Protein 5SYD (pdb70)

GO terms:
  GO:0046914 transition metal ion binding (F, IDA)
  GO:0005507 copper ion binding (F, IMP)
  GO:0008270 zinc ion binding (F, IMP)
  GO:0042802 identical protein binding (F, IPI)
  GO:0005515 protein binding (F, IPI)

Secondary structure (DSSP, 8-state):
-----B--EEEETTTHHHHHHHHHHH-GGGTTS-TT-TT-SEE---B-TT-EEEEEEEGGG--TT--EEEE--STTGGGTSEEEEEEE--SS----EEEEEB-TTS-BS-SEEEEETT-SEEEEEEE---/-TT--B--EEEETTTHHHHHHHHHHH-GGGTTS-TT-TT-SEE---B-TT-EEEEEEEGGG--TT--EEEE--STTGGGTSEEEEEE---SS---SEEEEEB-TTS-BS-SEEEE-TT-SEEEEEEE----

Organism: Pseudomonas aeruginosa (strain ATCC 15692 / DSM 22644 / CIP 104116 / JCM 14847 / LMG 12228 / 1C / PRS 101 / PAO1) (NCBI:txid208964)

Structure (mmCIF, N/CA/C/O backbone):
data_5SYD
#
_entry.id   5SYD
#
_cell.length_a   115.436
_cell.length_b   115.436
_cell.length_c   83.145
_cell.angle_alpha   90.000
_cell.angle_beta   90.000
_cell.angle_gamma   120.000
#
_symmetry.space_group_name_H-M   'P 31 2 1'
#
loop_
_entity.id
_entity.type
_entity.pdbx_description
1 polymer 'Azurin, chimeric construct'
2 non-polymer 'COPPER (II) ION'
3 water water
#
loop_
_atom_site.group_PDB
_atom_site.id
_atom_site.type_symbol
_atom_site.label_atom_id
_atom_site.label_alt_id
_atom_site.label_comp_id
_atom_site.label_asym_id
_atom_site.label_entity_id
_atom_site.label_seq_id
_atom_site.pdbx_PDB_ins_code
_atom_site.Cartn_x
_atom_site.Cartn_y
_atom_site.Cartn_z
_atom_site.occupancy
_atom_site.B_iso_or_equiv
_atom_site.auth_seq_id
_atom_site.auth_comp_id
_atom_site.auth_asym_id
_atom_site.auth_atom_id
_atom_site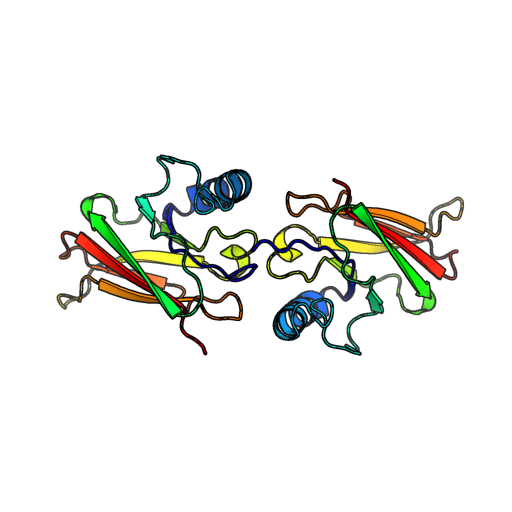.pdbx_PDB_model_num
ATOM 1 N N . MET A 1 1 ? -53.466 -8.153 -13.599 1.00 58.87 1 MET A N 1
ATOM 2 C CA . MET A 1 1 ? -52.747 -6.981 -13.108 1.00 66.28 1 MET A CA 1
ATOM 3 C C . MET A 1 1 ? -53.308 -6.626 -11.724 1.00 64.33 1 MET A C 1
ATOM 4 O O . MET A 1 1 ? -54.377 -7.087 -11.389 1.00 67.84 1 MET A O 1
ATOM 9 N N . GLY A 1 2 ? -52.624 -5.836 -10.901 1.00 59.78 2 GLY A N 1
ATOM 10 C CA . GLY A 1 2 ? -51.433 -5.105 -11.256 1.00 67.16 2 GLY A CA 1
ATOM 11 C C . GLY A 1 2 ? -51.810 -3.668 -11.543 1.00 57.90 2 GLY A C 1
ATOM 12 O O . GLY A 1 2 ? -51.489 -3.143 -12.608 1.00 72.80 2 GLY A O 1
ATOM 13 N N . VAL A 1 3 ? -52.524 -3.042 -10.606 1.00 46.22 3 VAL A N 1
ATOM 14 C CA . VAL A 1 3 ? -52.776 -1.604 -10.649 1.00 53.07 3 VAL A CA 1
ATOM 15 C C . VAL A 1 3 ? -52.566 -1.008 -9.262 1.00 66.37 3 VAL A C 1
ATOM 16 O O . VAL A 1 3 ? -52.939 -1.604 -8.244 1.00 52.98 3 VAL A O 1
ATOM 20 N N . MET A 1 4 ? -51.964 0.181 -9.243 1.00 57.59 4 MET A N 1
ATOM 21 C CA . MET A 1 4 ? -51.530 0.861 -8.030 1.00 63.58 4 MET A CA 1
ATOM 22 C C . MET A 1 4 ? -51.692 2.357 -8.228 1.00 62.30 4 MET A C 1
ATOM 23 O O . MET A 1 4 ? -51.121 2.917 -9.166 1.00 63.58 4 MET A O 1
ATOM 28 N N . GLY A 1 5 ? -52.445 3.003 -7.342 1.00 59.41 5 GLY A N 1
ATOM 29 C CA . GLY A 1 5 ? -52.572 4.450 -7.380 1.00 47.54 5 GLY A CA 1
ATOM 30 C C . GLY A 1 5 ? -52.916 5.035 -6.024 1.00 62.98 5 GLY A C 1
ATOM 31 O O . GLY A 1 5 ? -53.485 4.368 -5.151 1.00 46.51 5 GLY A O 1
ATOM 32 N N . HIS A 1 6 ? -52.545 6.301 -5.854 1.00 57.33 6 HIS A N 1
ATOM 33 C CA . HIS A 1 6 ? -52.943 7.080 -4.695 1.00 53.22 6 HIS A CA 1
ATOM 34 C C . HIS A 1 6 ? -53.507 8.405 -5.184 1.00 53.91 6 HIS A C 1
ATOM 35 O O . HIS A 1 6 ? -53.131 8.905 -6.248 1.00 54.41 6 HIS A O 1
ATOM 42 N N . ASN A 1 7 ? -54.443 8.950 -4.414 1.00 48.85 7 ASN A N 1
ATOM 43 C CA . ASN A 1 7 ? -54.895 10.320 -4.596 1.00 53.35 7 ASN A CA 1
ATOM 44 C C . ASN A 1 7 ? -55.021 10.952 -3.219 1.00 60.01 7 ASN A C 1
ATOM 45 O O . ASN A 1 7 ? -54.761 10.315 -2.193 1.00 55.65 7 ASN A O 1
ATOM 50 N N . TRP A 1 8 ? -55.388 12.225 -3.195 1.00 60.31 8 TRP A N 1
ATOM 51 C CA . TRP A 1 8 ? -55.528 12.962 -1.947 1.00 52.75 8 TRP A CA 1
ATOM 52 C C . TRP A 1 8 ? -56.854 13.705 -2.002 1.00 53.00 8 TRP A C 1
ATOM 53 O O . TRP A 1 8 ? -57.029 14.609 -2.823 1.00 61.45 8 TRP A O 1
ATOM 64 N N . VAL A 1 9 ? -57.778 13.332 -1.123 1.00 58.36 9 VAL A N 1
ATOM 65 C CA . VAL A 1 9 ? -59.155 13.805 -1.166 1.00 55.30 9 VAL A CA 1
ATOM 66 C C . VAL A 1 9 ? -59.504 14.368 0.203 1.00 63.84 9 VAL A C 1
ATOM 67 O O . VAL A 1 9 ? -59.124 13.798 1.232 1.00 55.82 9 VAL A O 1
ATOM 71 N N . LEU A 1 10 ? -60.233 15.482 0.216 1.00 64.90 10 LEU A N 1
ATOM 72 C CA . LEU A 1 10 ? -60.561 16.197 1.441 1.00 62.65 10 LEU A CA 1
ATOM 73 C C . LEU A 1 10 ? -62.070 16.334 1.558 1.00 63.30 10 LEU A C 1
ATOM 74 O O . LEU A 1 10 ? -62.741 16.705 0.589 1.00 68.24 10 LEU A O 1
ATOM 79 N N . SER A 1 11 ? -62.595 16.037 2.744 1.00 65.26 11 SER A N 1
ATOM 80 C CA . SER A 1 11 ? -64.012 16.213 3.034 1.00 65.32 11 SER A CA 1
ATOM 81 C C . SER A 1 11 ? -64.183 16.345 4.540 1.00 67.47 11 SER A C 1
ATOM 82 O O . SER A 1 11 ? -63.250 16.118 5.314 1.00 65.05 11 SER A O 1
ATOM 85 N N . THR A 1 12 ? -65.393 16.723 4.947 1.00 71.64 12 THR A N 1
ATOM 86 C CA . THR A 1 12 ? -65.754 16.618 6.353 1.00 76.67 12 THR A CA 1
ATOM 87 C C . THR A 1 12 ? -65.632 15.169 6.806 1.00 74.91 12 THR A C 1
ATOM 88 O O . THR A 1 12 ? -65.816 14.234 6.022 1.00 73.45 12 THR A O 1
ATOM 92 N N . ALA A 1 13 ? -65.300 14.988 8.088 1.00 80.06 13 ALA A N 1
ATOM 93 C CA . ALA A 1 13 ? -65.175 13.641 8.637 1.00 75.42 13 ALA A CA 1
ATOM 94 C C . ALA A 1 13 ? -66.453 12.834 8.447 1.00 77.63 13 ALA A C 1
ATOM 95 O O . ALA A 1 13 ? -66.393 11.615 8.248 1.00 79.49 13 ALA A O 1
ATOM 97 N N . ALA A 1 14 ? -67.613 13.495 8.488 1.00 75.84 14 ALA A N 1
ATOM 98 C CA . ALA A 1 14 ? -68.879 12.784 8.343 1.00 77.73 14 ALA A CA 1
ATOM 99 C C . ALA A 1 14 ? -69.056 12.243 6.929 1.00 79.71 14 ALA A C 1
ATOM 100 O O . ALA A 1 14 ? -69.549 11.123 6.747 1.00 74.40 14 ALA A O 1
ATOM 102 N N . ASP A 1 15 ? -68.666 13.022 5.918 1.00 78.10 15 ASP A N 1
ATOM 103 C CA . ASP A 1 15 ? -68.825 12.637 4.519 1.00 76.19 15 ASP A CA 1
ATOM 104 C C . ASP A 1 15 ? -67.751 11.678 4.017 1.00 71.76 15 ASP A C 1
ATOM 105 O O . ASP A 1 15 ? -67.821 11.265 2.855 1.00 71.31 15 ASP A O 1
ATOM 110 N N . MET A 1 16 ? -66.766 11.315 4.842 1.00 68.41 16 MET A N 1
ATOM 111 C CA . MET A 1 16 ? -65.627 10.556 4.331 1.00 68.77 16 MET A CA 1
ATOM 112 C C . MET A 1 16 ? -66.045 9.199 3.772 1.00 74.97 16 MET A C 1
ATOM 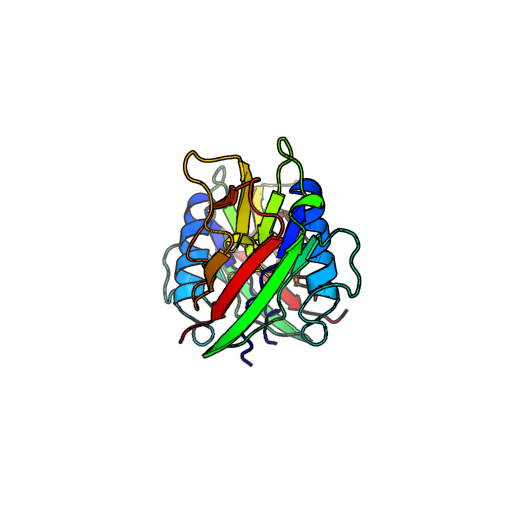113 O O . MET A 1 16 ? -65.697 8.853 2.636 1.00 74.37 16 MET A O 1
ATOM 118 N N . GLN A 1 17 ? -66.804 8.420 4.549 1.00 72.45 17 GLN A N 1
ATOM 119 C CA . GLN A 1 17 ? -67.142 7.066 4.114 1.00 73.61 17 GLN A CA 1
ATOM 120 C C . GLN A 1 17 ? -67.992 7.080 2.849 1.00 70.26 17 GLN A C 1
ATOM 121 O O . GLN A 1 17 ? -67.804 6.243 1.958 1.00 70.49 17 GLN A O 1
ATOM 127 N N . GLY A 1 18 ? -68.940 8.013 2.757 1.00 69.16 18 GLY A N 1
ATOM 128 C CA . GLY A 1 18 ? -69.753 8.102 1.556 1.00 64.76 18 GLY A CA 1
ATOM 129 C C . GLY A 1 18 ? -68.931 8.410 0.318 1.00 71.55 18 GLY A C 1
ATOM 130 O O . GLY A 1 18 ? -69.183 7.862 -0.758 1.00 72.68 18 GLY A O 1
ATOM 131 N N . VAL A 1 19 ? -67.938 9.294 0.453 1.00 73.50 19 VAL A N 1
ATOM 132 C CA . VAL A 1 19 ? -67.087 9.642 -0.682 1.00 72.91 19 VAL A CA 1
ATOM 133 C C . VAL A 1 19 ? -66.231 8.448 -1.090 1.00 70.16 19 VAL A C 1
ATOM 134 O O . VAL A 1 19 ? -66.058 8.168 -2.284 1.00 62.30 19 VAL A O 1
ATOM 138 N N . VAL A 1 20 ? -65.688 7.726 -0.106 1.00 58.04 20 VAL A N 1
ATOM 139 C CA . VAL A 1 20 ? -64.897 6.530 -0.390 1.00 64.80 20 VAL A CA 1
ATOM 140 C C . VAL A 1 20 ? -65.728 5.499 -1.149 1.00 69.52 20 VAL A C 1
ATOM 141 O O . VAL A 1 20 ? -65.266 4.907 -2.133 1.00 67.07 20 VAL A O 1
ATOM 145 N N . THR A 1 21 ? -66.969 5.272 -0.707 1.00 71.01 21 THR A N 1
ATOM 146 C CA . THR A 1 21 ? -67.785 4.211 -1.293 1.00 61.66 21 THR A CA 1
ATOM 147 C C . THR A 1 21 ? -68.176 4.532 -2.732 1.00 65.17 21 THR A C 1
ATOM 148 O O . THR A 1 21 ? -67.962 3.717 -3.638 1.00 63.59 21 THR A O 1
ATOM 152 N N . ASP A 1 22 ? -68.750 5.715 -2.966 1.00 65.35 22 ASP A N 1
ATOM 153 C CA . ASP A 1 22 ? -69.089 6.107 -4.330 1.00 64.99 22 ASP A CA 1
ATOM 154 C C . ASP A 1 22 ? -67.850 6.283 -5.197 1.00 68.43 22 ASP A C 1
ATOM 155 O O . ASP A 1 22 ? -67.944 6.178 -6.426 1.00 64.54 22 ASP A O 1
ATOM 160 N N . GLY A 1 23 ? -66.692 6.532 -4.584 1.00 68.55 23 GLY A N 1
ATOM 161 C CA . GLY A 1 23 ? -65.461 6.589 -5.353 1.00 64.91 23 GLY A CA 1
ATOM 162 C C . GLY A 1 23 ? -65.074 5.228 -5.899 1.00 66.02 23 GLY A C 1
ATOM 163 O O . GLY A 1 23 ? -64.742 5.090 -7.081 1.00 57.45 23 GLY A O 1
ATOM 164 N N . MET A 1 24 ? -65.109 4.205 -5.038 1.00 60.08 24 MET A N 1
ATOM 165 C CA . MET A 1 24 ? -64.897 2.832 -5.486 1.00 62.37 24 MET A CA 1
ATOM 166 C C . MET A 1 24 ? -65.806 2.485 -6.660 1.00 67.36 24 MET A C 1
ATOM 167 O O . MET A 1 24 ? -65.358 1.922 -7.666 1.00 59.77 24 MET A O 1
ATOM 172 N N . ALA A 1 25 ? -67.092 2.832 -6.550 1.00 64.79 25 ALA A N 1
ATOM 173 C CA . ALA A 1 25 ? -68.070 2.470 -7.568 1.00 60.74 25 ALA A CA 1
ATOM 174 C C . ALA A 1 25 ? -67.882 3.234 -8.870 1.00 62.65 25 ALA A C 1
ATOM 175 O O . ALA A 1 25 ? -68.399 2.798 -9.904 1.00 70.50 25 ALA A O 1
ATOM 177 N N . SER A 1 26 ? -67.144 4.345 -8.856 1.00 62.41 26 SER A N 1
ATOM 178 C CA . SER A 1 26 ? -66.950 5.114 -10.078 1.00 61.99 26 SER A CA 1
ATOM 179 C C . SER A 1 26 ? -65.831 4.553 -10.940 1.00 66.02 26 SER A C 1
ATOM 180 O O . SER A 1 26 ? -65.833 4.772 -12.158 1.00 61.23 26 SER A O 1
ATOM 183 N N . GLY A 1 27 ? -64.889 3.832 -10.340 1.00 58.71 27 GLY A N 1
ATOM 184 C CA . GLY A 1 27 ? -63.913 3.076 -11.090 1.00 55.53 27 GLY A CA 1
ATOM 185 C C . GLY A 1 27 ? -62.624 3.829 -11.347 1.00 53.92 27 GLY A C 1
ATOM 186 O O . GLY A 1 27 ? -62.482 5.021 -11.080 1.00 52.04 27 GLY A O 1
ATOM 187 N N . LEU A 1 28 ? -61.662 3.082 -11.881 1.00 58.46 28 LEU A N 1
ATOM 188 C CA . LEU A 1 28 ? -60.328 3.609 -12.145 1.00 63.10 28 LEU A CA 1
ATOM 189 C C . LEU A 1 28 ? -60.355 4.782 -13.125 1.00 64.00 28 LEU A C 1
ATOM 190 O O . LEU A 1 28 ? -59.569 5.729 -12.990 1.00 59.86 28 LEU A O 1
ATOM 195 N N . ASP A 1 29 ? -61.241 4.734 -14.125 1.00 60.50 29 ASP A N 1
ATOM 196 C CA . ASP A 1 29 ? -61.248 5.764 -15.163 1.00 67.07 29 ASP A CA 1
ATOM 197 C C . ASP A 1 29 ? -61.626 7.139 -14.629 1.00 67.82 29 ASP A C 1
ATOM 198 O O . ASP A 1 29 ? -61.304 8.149 -15.261 1.00 62.08 29 ASP A O 1
ATOM 203 N N . LYS A 1 30 ? -62.309 7.199 -13.489 1.00 60.68 30 LYS A N 1
ATOM 204 C CA . LYS A 1 30 ? -62.735 8.450 -12.880 1.00 58.86 30 LYS A CA 1
ATOM 205 C C . LYS A 1 30 ? -61.923 8.788 -11.638 1.00 63.82 30 LYS A C 1
ATOM 206 O O . LYS A 1 30 ? -62.417 9.488 -10.747 1.00 65.78 30 LYS A O 1
ATOM 212 N N . ASP A 1 31 ? -60.694 8.278 -11.556 1.00 72.88 31 ASP A N 1
ATOM 213 C CA . ASP A 1 31 ? -59.795 8.487 -10.424 1.00 60.11 31 ASP A CA 1
ATOM 214 C C . ASP A 1 31 ? -60.399 7.973 -9.127 1.00 60.41 31 ASP A C 1
ATOM 215 O O . ASP A 1 31 ? -60.036 8.435 -8.040 1.00 60.19 31 ASP A O 1
ATOM 220 N N . TYR A 1 32 ? -61.309 7.007 -9.239 1.00 60.95 32 TYR A N 1
ATOM 221 C CA . TYR A 1 32 ? -62.037 6.459 -8.096 1.00 57.15 32 TYR A CA 1
ATOM 222 C C . TYR A 1 32 ? -62.663 7.569 -7.252 1.00 63.60 32 TYR A C 1
ATOM 223 O O . TYR A 1 32 ? -62.589 7.564 -6.020 1.00 58.38 32 TYR A O 1
ATOM 232 N N . LEU A 1 33 ? -63.287 8.533 -7.931 1.00 60.82 33 LEU A N 1
ATOM 233 C CA . LEU A 1 33 ? -64.124 9.543 -7.295 1.00 64.90 33 LEU A CA 1
ATOM 234 C C . LEU A 1 33 ? -65.332 9.828 -8.169 1.00 58.26 33 LEU A C 1
ATOM 235 O O . LEU A 1 33 ? -65.216 9.891 -9.396 1.00 65.24 33 LEU A O 1
ATOM 240 N N . LYS A 1 34 ? -66.479 10.014 -7.534 1.00 61.27 34 LYS A N 1
ATOM 241 C CA . LYS A 1 34 ? -67.671 10.417 -8.270 1.00 72.57 34 LYS A CA 1
ATOM 242 C C . LYS A 1 34 ? -67.457 11.815 -8.831 1.00 71.33 34 LYS A C 1
ATOM 243 O O . LYS A 1 34 ? -67.183 12.743 -8.058 1.00 69.64 34 LYS A O 1
ATOM 249 N N . PRO A 1 35 ? -67.533 12.010 -10.145 1.00 73.70 35 PRO A N 1
ATOM 250 C CA . PRO A 1 35 ? -67.322 13.350 -10.707 1.00 77.86 35 PRO A CA 1
ATOM 251 C C . PRO A 1 35 ? -68.277 14.364 -10.089 1.00 85.12 35 PRO A C 1
ATOM 252 O O . PRO A 1 35 ? -69.478 14.113 -9.959 1.00 80.70 35 PRO A O 1
ATOM 256 N N . ASP A 1 36 ? -67.719 15.511 -9.688 1.00 87.94 36 ASP A N 1
ATOM 257 C CA . ASP A 1 36 ? -68.483 16.622 -9.110 1.00 86.88 36 ASP A CA 1
ATOM 258 C C . ASP A 1 36 ? -69.175 16.226 -7.807 1.00 84.37 36 ASP A C 1
ATOM 259 O O . ASP A 1 36 ? -70.291 16.663 -7.521 1.00 86.14 36 ASP A O 1
ATOM 264 N N . ASP A 1 37 ? -68.517 15.383 -7.015 1.00 81.57 37 ASP A N 1
ATOM 265 C CA . ASP A 1 37 ? -69.025 15.074 -5.685 1.00 79.91 37 ASP A CA 1
ATOM 266 C C . ASP A 1 37 ? -69.030 16.347 -4.846 1.00 78.05 37 ASP A C 1
ATOM 267 O O . ASP A 1 37 ? -67.975 16.936 -4.590 1.00 78.41 37 ASP A O 1
ATOM 272 N N . SER A 1 38 ? -70.225 16.780 -4.436 1.00 70.89 38 SER A N 1
ATOM 273 C CA . SER A 1 38 ? -70.339 18.007 -3.653 1.00 72.42 38 SER A CA 1
ATOM 274 C C . SER A 1 38 ? -69.621 17.901 -2.314 1.00 71.89 38 SER A C 1
ATOM 275 O O . SER A 1 38 ? -69.193 18.919 -1.759 1.00 79.97 38 SER A O 1
ATOM 278 N N . ARG A 1 39 ? -69.481 16.688 -1.777 1.00 65.80 39 ARG A N 1
ATOM 279 C CA . ARG A 1 39 ? -68.850 16.505 -0.476 1.00 74.13 39 ARG A CA 1
ATOM 280 C C . ARG A 1 39 ? -67.338 16.675 -0.523 1.00 73.88 39 ARG A C 1
ATOM 281 O O . ARG A 1 39 ? -66.711 16.760 0.539 1.00 67.26 39 ARG A O 1
ATOM 289 N N . VAL A 1 40 ? -66.745 16.730 -1.713 1.00 68.58 40 VAL A N 1
ATOM 290 C CA . VAL A 1 40 ? -65.295 16.794 -1.865 1.00 76.76 40 VAL A CA 1
ATOM 291 C C . VAL A 1 40 ? -64.878 18.260 -1.947 1.00 74.62 40 VAL A C 1
ATOM 292 O O . VAL A 1 40 ? -65.192 18.952 -2.920 1.00 68.85 40 VAL A O 1
ATOM 296 N N . ILE A 1 41 ? -64.168 18.730 -0.917 1.00 65.33 41 ILE A N 1
ATOM 297 C CA . ILE A 1 41 ? -63.736 20.122 -0.870 1.00 72.64 41 ILE A CA 1
ATOM 298 C C . ILE A 1 41 ? -62.613 20.369 -1.870 1.00 68.26 41 ILE A C 1
ATOM 299 O O . ILE A 1 41 ? -62.598 21.391 -2.566 1.00 72.68 41 ILE A O 1
ATOM 304 N N . ALA A 1 42 ? -61.648 19.452 -1.942 1.00 64.26 42 ALA A N 1
ATOM 305 C CA . ALA A 1 42 ? -60.580 19.510 -2.931 1.00 63.62 42 ALA A CA 1
ATOM 306 C C . ALA A 1 42 ? -59.980 18.117 -3.066 1.00 62.80 42 ALA A C 1
ATOM 307 O O . ALA A 1 42 ? -60.101 17.283 -2.164 1.00 61.42 42 ALA A O 1
ATOM 309 N N . HIS A 1 43 ? -59.310 17.883 -4.195 1.00 59.78 43 HIS A N 1
ATOM 310 C CA . HIS A 1 43 ? -58.722 16.574 -4.450 1.00 60.14 43 HIS A CA 1
ATOM 311 C C . HIS A 1 43 ? -57.663 16.680 -5.539 1.00 60.97 43 HIS A C 1
ATOM 312 O O . HIS A 1 43 ? -57.757 17.522 -6.438 1.00 60.73 43 HIS A O 1
ATOM 319 N N . THR A 1 44 ? -56.659 15.811 -5.448 1.00 54.50 44 THR A N 1
ATOM 320 C CA . THR A 1 44 ? -55.723 15.620 -6.544 1.00 61.01 44 THR A CA 1
ATOM 321 C C . THR A 1 44 ? -56.302 14.612 -7.537 1.00 58.37 44 THR A C 1
ATOM 322 O O . THR A 1 44 ? -57.403 14.083 -7.358 1.00 56.76 44 THR A O 1
ATOM 326 N N . LYS A 1 45 ? -55.564 14.347 -8.606 1.00 62.62 45 LYS A N 1
ATOM 327 C CA . LYS A 1 45 ? -55.903 13.220 -9.457 1.00 60.90 45 LYS A CA 1
ATOM 328 C C . LYS A 1 45 ? -55.280 11.950 -8.889 1.00 62.45 45 LYS A C 1
ATOM 329 O O . LYS A 1 45 ? -54.536 11.976 -7.906 1.00 57.65 45 LYS A O 1
ATOM 335 N N . LEU A 1 46 ? -55.586 10.822 -9.525 1.00 61.10 46 LEU A N 1
ATOM 336 C CA . LEU A 1 46 ? -54.962 9.555 -9.174 1.00 55.37 46 LEU A CA 1
ATOM 337 C C . LEU A 1 46 ? -53.618 9.472 -9.878 1.00 56.65 46 LEU A C 1
ATOM 338 O O . LEU A 1 46 ? -53.534 9.694 -11.091 1.00 56.10 46 LEU A O 1
ATOM 343 N N . ILE A 1 47 ? -52.564 9.163 -9.130 1.00 44.35 47 ILE A N 1
ATOM 344 C CA . ILE A 1 47 ? -51.222 9.134 -9.694 1.00 52.49 47 ILE A CA 1
ATOM 345 C C . ILE A 1 47 ? -50.606 7.766 -9.448 1.00 55.07 47 ILE A C 1
ATOM 346 O O . ILE A 1 47 ? -50.831 7.147 -8.403 1.00 58.92 47 ILE A O 1
ATOM 351 N N . GLY A 1 48 ? -49.829 7.297 -10.426 1.00 62.55 48 GLY A N 1
ATOM 352 C CA . GLY A 1 48 ? -49.090 6.062 -10.290 1.00 59.26 48 GLY A CA 1
ATOM 353 C C . GLY A 1 48 ? -47.706 6.292 -9.716 1.00 67.27 48 GLY A C 1
ATOM 354 O O . GLY A 1 48 ? -47.308 7.410 -9.393 1.00 70.94 48 GLY A O 1
ATOM 355 N N . SER A 1 49 ? -46.975 5.190 -9.565 1.00 64.97 49 SER A N 1
ATOM 356 C CA . SER A 1 49 ? -45.602 5.249 -9.083 1.00 63.53 49 SER A CA 1
ATOM 357 C C . SER A 1 49 ? -44.767 6.195 -9.938 1.00 66.22 49 SER A C 1
ATOM 358 O O . SER A 1 49 ? -44.774 6.109 -11.169 1.00 72.66 49 SER A O 1
ATOM 361 N N . GLY A 1 50 ? -44.055 7.109 -9.277 1.00 66.05 50 GLY A N 1
ATOM 362 C CA . GLY A 1 50 ? -43.185 8.047 -9.953 1.00 60.20 50 GLY A CA 1
ATOM 363 C C . GLY A 1 50 ? -43.830 9.349 -10.381 1.00 63.36 50 GLY A C 1
ATOM 364 O O . GLY A 1 50 ? -43.112 10.268 -10.796 1.00 69.42 50 GLY A O 1
ATOM 365 N N . GLU A 1 51 ? -45.151 9.464 -10.295 1.00 63.96 51 GLU A N 1
ATOM 366 C CA . GLU A 1 51 ? -45.866 10.649 -10.741 1.00 61.28 51 GLU A CA 1
ATOM 367 C C . GLU A 1 51 ? -46.117 11.609 -9.583 1.00 62.46 51 GLU A C 1
ATOM 368 O O . GLU A 1 51 ? -45.913 11.290 -8.410 1.00 58.46 51 GLU A O 1
ATOM 374 N N . LYS A 1 52 ? -46.583 12.804 -9.937 1.00 65.38 52 LYS A N 1
ATOM 375 C CA . LYS A 1 52 ? -46.892 13.839 -8.966 1.00 60.08 52 LYS A CA 1
ATOM 376 C C . LYS A 1 52 ? -48.104 14.622 -9.441 1.00 58.71 52 LYS A C 1
ATOM 377 O O . LYS A 1 52 ? -48.387 14.696 -10.641 1.00 67.38 52 LYS A O 1
ATOM 383 N N . ASP A 1 53 ? -48.816 15.201 -8.480 1.00 49.75 53 ASP A N 1
ATOM 384 C CA . ASP A 1 53 ? -49.940 16.080 -8.760 1.00 50.40 53 ASP A CA 1
ATOM 385 C C . ASP A 1 53 ? -50.148 16.979 -7.554 1.00 59.52 53 ASP A C 1
ATOM 386 O O . ASP A 1 53 ? -49.797 16.615 -6.427 1.00 57.41 53 ASP A O 1
ATOM 391 N N . SER A 1 54 ? -50.725 18.150 -7.801 1.00 61.36 54 SER A N 1
ATOM 392 C CA . SER A 1 54 ? -50.992 19.118 -6.749 1.00 63.62 54 SER A CA 1
ATOM 393 C C . SER A 1 54 ? -52.430 19.599 -6.856 1.00 61.99 54 SER A C 1
ATOM 394 O O . SER A 1 54 ? -53.028 19.579 -7.935 1.00 65.18 54 SER A O 1
ATOM 397 N N . VAL A 1 55 ? -52.977 20.036 -5.726 1.00 57.27 55 VAL A N 1
ATOM 398 C CA . VAL A 1 55 ? -54.262 20.724 -5.695 1.00 60.89 55 VAL A CA 1
ATOM 399 C C . VAL A 1 55 ? -54.150 21.921 -4.756 1.00 65.47 55 VAL A C 1
ATOM 400 O O . VAL A 1 55 ? -53.451 21.866 -3.739 1.00 60.49 55 VAL A O 1
ATOM 404 N N . THR A 1 56 ? -54.822 23.012 -5.104 1.00 67.06 56 THR A N 1
ATOM 405 C CA . THR A 1 56 ? -54.903 24.180 -4.243 1.00 62.87 56 THR A CA 1
ATOM 406 C C . THR A 1 56 ? -56.369 24.498 -4.008 1.00 67.96 56 THR A C 1
ATOM 407 O O . THR A 1 56 ? -57.180 24.412 -4.935 1.00 65.65 56 THR A O 1
ATOM 411 N N . PHE A 1 57 ? -56.706 24.897 -2.783 1.00 63.99 57 PHE A N 1
ATOM 412 C CA . PHE A 1 57 ? -58.084 25.232 -2.458 1.00 68.55 57 PHE A CA 1
ATOM 413 C C . PHE A 1 57 ? -58.125 26.471 -1.570 1.00 71.94 57 PHE A C 1
ATOM 414 O O . PHE A 1 57 ? -57.160 26.803 -0.876 1.00 67.74 57 PHE A O 1
ATOM 422 N N . ASP A 1 58 ? -59.267 27.156 -1.612 1.00 76.43 58 ASP A N 1
ATOM 423 C CA . ASP A 1 58 ? -59.485 28.331 -0.778 1.00 74.97 58 ASP A CA 1
ATOM 424 C C . ASP A 1 58 ? -59.662 27.924 0.679 1.00 73.89 58 ASP A C 1
ATOM 425 O O . ASP A 1 58 ? -60.491 27.065 0.994 1.00 73.89 58 ASP A O 1
ATOM 430 N N . VAL A 1 59 ? -58.879 28.537 1.572 1.00 73.22 59 VAL A N 1
ATOM 431 C CA . VAL A 1 59 ? -59.059 28.301 3.001 1.00 71.28 59 VAL A CA 1
ATOM 432 C C . VAL A 1 59 ? -60.414 28.814 3.481 1.00 77.25 59 VAL A C 1
ATOM 433 O O . VAL A 1 59 ? -60.903 28.382 4.532 1.00 81.21 59 VAL A O 1
ATOM 437 N N . SER A 1 60 ? -61.047 29.714 2.723 1.00 78.71 60 SER A N 1
ATOM 438 C CA . SER A 1 60 ? -62.390 30.171 3.068 1.00 78.51 60 SER A CA 1
ATOM 439 C C . SER A 1 60 ? -63.401 29.026 3.109 1.00 88.12 60 SER A C 1
ATOM 440 O O . SER A 1 60 ? -64.418 29.127 3.807 1.00 92.21 60 SER A O 1
ATOM 443 N N . LYS A 1 61 ? -63.154 27.935 2.375 1.00 83.26 61 LYS A N 1
ATOM 444 C CA . LYS A 1 61 ? -64.071 26.799 2.390 1.00 85.34 61 LYS A CA 1
ATOM 445 C C . LYS A 1 61 ? -64.006 25.972 3.670 1.00 84.78 61 LYS A C 1
ATOM 446 O O . LYS A 1 61 ? -64.855 25.094 3.854 1.00 85.91 61 LYS A O 1
ATOM 452 N N . LEU A 1 62 ? -63.047 26.223 4.556 1.00 82.33 62 LEU A N 1
ATOM 453 C CA . LEU A 1 62 ? -62.984 25.523 5.831 1.00 83.60 62 LEU A CA 1
ATOM 454 C C . LEU A 1 62 ? -63.489 26.395 6.984 1.00 94.70 62 LEU A C 1
ATOM 455 O O . LEU A 1 62 ? -63.973 27.515 6.790 1.00 88.96 62 LEU A O 1
ATOM 460 N N . LYS A 1 63 ? -63.359 25.873 8.205 1.00 99.43 63 LYS A N 1
ATOM 461 C CA . LYS A 1 63 ? -63.980 26.461 9.386 1.00 96.18 63 LYS A CA 1
ATOM 462 C C . LYS A 1 63 ? -63.236 25.958 10.617 1.00 102.94 63 LYS A C 1
ATOM 463 O O . LYS A 1 63 ? -62.913 24.769 10.700 1.00 99.75 63 LYS A O 1
ATOM 469 N N . GLU A 1 64 ? -62.973 26.864 11.570 1.00 109.57 64 GLU A N 1
ATOM 470 C CA . GLU A 1 64 ? -62.033 26.576 12.654 1.00 107.51 64 GLU A CA 1
ATOM 471 C C . GLU A 1 64 ? -62.475 25.411 13.533 1.00 106.53 64 GLU A C 1
ATOM 472 O O . GLU A 1 64 ? -61.627 24.669 14.042 1.00 102.66 64 GLU A O 1
ATOM 478 N N . GLY A 1 65 ? -63.778 25.250 13.750 1.00 101.26 65 GLY A N 1
ATOM 479 C CA . GLY A 1 65 ? -64.264 24.217 14.646 1.00 100.22 65 GLY A CA 1
ATOM 480 C C . GLY A 1 65 ? -65.054 23.128 13.951 1.00 109.25 65 GLY A C 1
ATOM 481 O O . GLY A 1 65 ? -66.208 22.859 14.298 1.00 104.40 65 GLY A O 1
ATOM 482 N N . GLU A 1 66 ? -64.431 22.500 12.959 1.00 112.45 66 GLU A N 1
ATOM 483 C CA . GLU A 1 66 ? -65.009 21.391 12.216 1.00 100.60 66 GLU A CA 1
ATOM 484 C C . GLU A 1 66 ? -63.924 20.349 11.997 1.00 95.62 66 GLU A C 1
ATOM 485 O O . GLU A 1 66 ? -62.735 20.675 11.934 1.00 91.20 66 GLU A O 1
ATOM 491 N N . GLN A 1 67 ? -64.336 19.089 11.898 1.00 101.81 67 GLN A N 1
ATOM 492 C CA . GLN A 1 67 ? -63.405 17.999 11.662 1.00 101.76 67 GLN A CA 1
ATOM 493 C C . GLN A 1 67 ? -63.355 17.732 10.167 1.00 89.27 67 GLN A C 1
ATOM 494 O O . GLN A 1 67 ? -64.398 17.578 9.523 1.00 85.91 67 GLN A O 1
ATOM 500 N N . TYR A 1 68 ? -62.148 17.687 9.619 1.00 81.43 68 TYR A N 1
ATOM 501 C CA . TYR A 1 68 ? -61.948 17.414 8.207 1.00 80.29 68 TYR A CA 1
ATOM 502 C C . TYR A 1 68 ? -61.010 16.228 8.080 1.00 75.81 68 TYR A C 1
ATOM 503 O O . TYR A 1 68 ? -60.068 16.080 8.866 1.00 69.62 68 TYR A O 1
ATOM 512 N N . MET A 1 69 ? -61.281 15.381 7.094 1.00 73.38 69 MET A N 1
ATOM 513 C CA . MET A 1 69 ? -60.489 14.190 6.841 1.00 68.85 69 MET A CA 1
ATOM 514 C C . MET A 1 69 ? -59.869 14.277 5.458 1.00 66.36 69 MET A C 1
ATOM 515 O O . MET A 1 69 ? -60.530 14.680 4.495 1.00 66.42 69 MET A O 1
ATOM 520 N N . PHE A 1 70 ? -58.606 13.886 5.360 1.00 61.29 70 PHE A N 1
ATOM 521 C CA . PHE A 1 70 ? -57.991 13.633 4.071 1.00 63.09 70 PHE A CA 1
ATOM 522 C C . PHE A 1 70 ? -57.696 12.145 3.972 1.00 64.26 70 PHE A C 1
ATOM 523 O O . PHE A 1 70 ? -57.393 11.492 4.974 1.00 59.80 70 PHE A O 1
ATOM 531 N N . PHE A 1 71 ? -57.787 11.616 2.755 1.00 57.78 71 PHE A N 1
ATOM 532 C CA . PHE A 1 71 ? -57.734 10.175 2.568 1.00 61.84 71 PHE A CA 1
ATOM 533 C C . PHE A 1 71 ? -57.543 9.869 1.090 1.00 58.20 71 PHE A C 1
ATOM 534 O O . PHE A 1 71 ? -57.806 10.708 0.224 1.00 53.46 71 PHE A O 1
ATOM 542 N N . CYS A 1 72 ? -57.108 8.644 0.817 1.00 59.45 72 CYS A N 1
ATOM 543 C CA . CYS A 1 72 ? -57.081 8.107 -0.534 1.00 61.79 72 CYS A CA 1
ATOM 544 C C . CYS A 1 72 ? -58.315 7.249 -0.781 1.00 64.45 72 CYS A C 1
ATOM 545 O O . CYS A 1 72 ? -58.708 6.448 0.072 1.00 56.71 72 CYS A O 1
ATOM 548 N N . THR A 1 73 ? -58.912 7.404 -1.962 1.00 48.62 73 THR A N 1
ATOM 549 C CA . THR A 1 73 ? -60.129 6.682 -2.306 1.00 52.09 73 THR A CA 1
ATOM 550 C C . THR A 1 73 ? -59.865 5.430 -3.127 1.00 55.34 73 THR A C 1
ATOM 551 O O . THR A 1 73 ? -60.814 4.704 -3.441 1.00 51.85 73 THR A O 1
ATOM 555 N N . PHE A 1 74 ? -58.610 5.155 -3.466 1.00 55.94 74 PHE A N 1
ATOM 556 C CA . PHE A 1 74 ? -58.287 3.926 -4.171 1.00 53.55 74 PHE A CA 1
ATOM 557 C C . PHE A 1 74 ? -58.815 2.750 -3.356 1.00 56.51 74 PHE A C 1
ATOM 558 O O . PHE A 1 74 ? -58.573 2.691 -2.143 1.00 60.52 74 PHE A O 1
ATOM 566 N N . PRO A 1 75 ? -59.560 1.813 -3.973 1.00 58.33 75 PRO A N 1
ATOM 567 C CA . PRO A 1 75 ? -60.292 0.803 -3.193 1.00 53.91 75 PRO A CA 1
ATOM 568 C C . PRO A 1 75 ? -59.444 0.103 -2.145 1.00 55.77 75 PRO A C 1
ATOM 569 O O . PRO A 1 75 ? -58.389 -0.468 -2.449 1.00 53.06 75 PRO A O 1
ATOM 573 N N . GLY A 1 76 ? -59.891 0.184 -0.892 1.00 54.22 76 GLY A N 1
ATOM 574 C CA . GLY A 1 76 ? -59.215 -0.439 0.221 1.00 52.50 76 GLY A CA 1
ATOM 575 C C . GLY A 1 76 ? -58.167 0.422 0.894 1.00 59.17 76 GLY A C 1
ATOM 576 O O . GLY A 1 76 ? -57.856 0.193 2.071 1.00 69.60 76 GLY A O 1
ATOM 577 N N . HIS A 1 77 ? -57.636 1.424 0.193 1.00 63.35 77 HIS A N 1
ATOM 578 C CA . HIS A 1 77 ? -56.513 2.193 0.720 1.00 60.94 77 HIS A CA 1
ATOM 579 C C . HIS A 1 77 ? -56.934 3.105 1.868 1.00 61.90 77 HIS A C 1
ATOM 580 O O . HIS A 1 77 ? -56.120 3.398 2.751 1.00 59.44 77 HIS A O 1
ATOM 587 N N . SER A 1 78 ? -58.187 3.564 1.877 1.00 58.29 78 SER A N 1
ATOM 588 C CA . SER A 1 78 ? -58.647 4.502 2.896 1.00 58.20 78 SER A CA 1
ATOM 589 C C . SER A 1 78 ? -58.551 3.947 4.315 1.00 67.98 78 SER A C 1
ATOM 590 O O . SER A 1 78 ? -58.687 4.721 5.268 1.00 68.49 78 SER A O 1
ATOM 593 N N . ALA A 1 79 ? -58.361 2.635 4.477 1.00 68.26 79 ALA A N 1
ATOM 594 C CA . ALA A 1 79 ? -58.135 2.048 5.796 1.00 71.40 79 ALA A CA 1
ATOM 595 C C . ALA A 1 79 ? -56.968 2.714 6.521 1.00 77.37 79 ALA A C 1
ATOM 596 O O . ALA A 1 79 ? -57.133 3.281 7.606 1.00 75.16 79 ALA A O 1
ATOM 598 N N . LEU A 1 80 ? -55.774 2.657 5.925 1.00 79.01 80 LEU A N 1
ATOM 599 C CA . LEU A 1 80 ? -54.578 3.255 6.508 1.00 71.19 80 LEU A CA 1
ATOM 600 C C . LEU A 1 80 ? -54.187 4.590 5.887 1.00 70.16 80 LEU A C 1
ATOM 601 O O . LEU A 1 80 ? -53.366 5.305 6.471 1.00 79.79 80 LEU A O 1
ATOM 606 N N . MET A 1 81 ? -54.747 4.950 4.737 1.00 74.93 81 MET A N 1
ATOM 607 C CA . MET A 1 81 ? -54.386 6.205 4.087 1.00 68.45 81 MET A CA 1
ATOM 608 C C . MET A 1 81 ? -55.451 7.258 4.382 1.00 65.79 81 MET A C 1
ATOM 609 O O . MET A 1 81 ? -56.258 7.639 3.534 1.00 64.36 81 MET A O 1
ATOM 614 N N . LYS A 1 82 ? -55.442 7.718 5.630 1.00 65.15 82 LYS A N 1
ATOM 615 C CA . LYS A 1 82 ? -56.345 8.776 6.051 1.00 69.15 82 LYS A CA 1
ATOM 616 C C . LYS A 1 82 ? -55.669 9.591 7.142 1.00 70.07 82 LYS A C 1
ATOM 617 O O . LYS A 1 82 ? -54.648 9.191 7.708 1.00 66.27 82 LYS A O 1
ATOM 623 N N . GLY A 1 83 ? -56.248 10.751 7.421 1.00 68.20 83 GLY A N 1
ATOM 624 C CA . GLY A 1 83 ? -55.736 11.613 8.469 1.00 58.76 83 GLY A CA 1
ATOM 625 C C . GLY A 1 83 ? -56.621 12.830 8.612 1.00 69.16 83 GLY A C 1
ATOM 626 O O . GLY A 1 83 ? -57.504 13.089 7.787 1.00 69.38 83 GLY A O 1
ATOM 627 N N . THR A 1 84 ? -56.364 13.582 9.679 1.00 71.41 84 THR A N 1
ATOM 628 C CA . THR A 1 84 ? -57.116 14.793 9.975 1.00 69.82 84 THR A CA 1
ATOM 629 C C . THR A 1 84 ? -56.460 16.010 9.334 1.00 69.85 84 THR A C 1
ATOM 630 O O . THR A 1 84 ? -55.237 16.078 9.186 1.00 65.55 84 THR A O 1
ATOM 634 N N . LEU A 1 85 ? -57.291 16.979 8.956 1.00 68.78 85 LEU A N 1
ATOM 635 C CA . LEU A 1 85 ? -56.819 18.306 8.576 1.00 75.90 85 LEU A CA 1
ATOM 636 C C . LEU A 1 85 ? -57.649 19.327 9.334 1.00 74.20 85 LEU A C 1
ATOM 637 O O . LEU A 1 85 ? -58.882 19.292 9.279 1.00 72.03 85 LEU A O 1
ATOM 642 N N . THR A 1 86 ? -56.972 20.220 10.049 1.00 70.93 86 THR A N 1
ATOM 643 C CA . THR A 1 86 ? -57.619 21.177 10.929 1.00 79.31 86 THR A CA 1
ATOM 644 C C . THR A 1 86 ? -57.041 22.567 10.698 1.00 76.36 86 THR A C 1
ATOM 645 O O . THR A 1 86 ? -55.862 22.728 10.370 1.00 72.90 86 THR A O 1
ATOM 649 N N . LEU A 1 87 ? -57.896 23.569 10.868 1.00 77.98 87 LEU A N 1
ATOM 650 C CA . LEU A 1 87 ? -57.540 24.963 10.631 1.00 83.78 87 LEU A CA 1
ATOM 651 C C . LEU A 1 87 ? -57.192 25.650 11.950 1.00 86.38 87 LEU A C 1
ATOM 652 O O . LEU A 1 87 ? -57.956 25.572 12.915 1.00 89.04 87 LEU A O 1
ATOM 657 N N . LYS A 1 88 ? -56.057 26.345 11.978 1.00 91.25 88 LYS A N 1
ATOM 658 C CA . LYS A 1 88 ? -55.532 26.928 13.201 1.00 92.14 88 LYS A CA 1
ATOM 659 C C . LYS A 1 88 ? -54.791 28.203 12.815 1.00 98.39 88 LYS A C 1
ATOM 660 O O . LYS A 1 88 ? -54.588 28.498 11.638 1.00 102.43 88 LYS A O 1
ATOM 666 N N . GLY A 1 89 ? -54.406 28.981 13.805 1.00 98.55 89 GLY A N 1
ATOM 667 C CA . GLY A 1 89 ? -53.533 30.117 13.572 1.00 98.02 89 GLY A CA 1
ATOM 668 C C . GLY A 1 89 ? -52.290 29.987 14.443 1.00 97.39 89 GLY A C 1
ATOM 669 O O . GLY A 1 89 ? -52.414 30.000 15.671 1.00 101.64 89 GLY A O 1
ATOM 670 N N . ILE A 1 90 ? -51.105 29.839 13.848 1.00 97.42 90 ILE A N 1
ATOM 671 C CA . ILE A 1 90 ? -49.856 29.600 14.573 1.00 96.75 90 ILE A CA 1
ATOM 672 C C . ILE A 1 90 ? -49.068 30.907 14.587 1.00 97.83 90 ILE A C 1
ATOM 673 O O . ILE A 1 90 ? -49.070 31.636 13.585 1.00 95.74 90 ILE A O 1
ATOM 678 N N . PRO A 1 91 ? -48.425 31.283 15.700 1.00 95.84 91 PRO A N 1
ATOM 679 C CA . PRO A 1 91 ? -47.623 32.528 15.709 1.00 95.01 91 PRO A CA 1
ATOM 680 C C . PRO A 1 91 ? -46.479 32.440 14.728 1.00 95.73 91 PRO A C 1
ATOM 681 O O . PRO A 1 91 ? -45.661 31.523 14.797 1.00 93.38 91 PRO A O 1
ATOM 685 N N A GLY A 1 92 ? -46.467 33.342 13.747 0.56 88.51 92 GLY A N 1
ATOM 686 N N B GLY A 1 92 ? -46.386 33.423 13.832 0.44 89.22 92 GLY A N 1
ATOM 687 C CA A GLY A 1 92 ? -45.559 33.231 12.600 0.56 88.58 92 GLY A CA 1
ATOM 688 C CA B GLY A 1 92 ? -45.234 33.596 12.958 0.44 87.60 92 GLY A CA 1
ATOM 689 C C A GLY A 1 92 ? -45.593 34.365 11.586 0.56 78.83 92 GLY A C 1
ATOM 690 C C B GLY A 1 92 ? -44.646 32.331 12.365 0.44 83.03 92 GLY A C 1
ATOM 691 O O A GLY A 1 92 ? -44.793 35.296 11.674 0.56 76.00 92 GLY A O 1
ATOM 692 O O B GLY A 1 92 ? -43.563 32.362 11.777 0.44 73.63 92 GLY A O 1
ATOM 693 N N A GLY A 1 93 ? -46.470 34.266 10.590 0.56 72.40 93 GLY A N 1
ATOM 694 N N B GLY A 1 93 ? -45.334 31.209 12.562 0.44 79.34 93 GLY A N 1
ATOM 695 C CA A GLY A 1 93 ? -47.321 33.110 10.400 0.56 79.07 93 GLY A CA 1
ATOM 696 C CA B GLY A 1 93 ? -45.033 29.977 11.879 0.44 77.95 93 GLY A CA 1
ATOM 697 C C A GLY A 1 93 ? -47.518 32.733 8.943 0.56 75.07 93 GLY A C 1
ATOM 698 C C B GLY A 1 93 ? -45.864 29.965 10.622 0.44 80.34 93 GLY A C 1
ATOM 699 O O A GLY A 1 93 ? -47.898 33.576 8.128 0.56 73.14 93 GLY A O 1
ATOM 700 O O B GLY A 1 93 ? -46.056 31.024 10.018 0.44 79.74 93 GLY A O 1
ATOM 701 N N A ALA A 1 94 ? -47.251 31.467 8.616 0.56 79.49 94 ALA A N 1
ATOM 702 N N B ALA A 1 94 ? -46.386 28.797 10.248 0.44 78.45 94 ALA A N 1
ATOM 703 C CA A ALA A 1 94 ? -47.489 30.948 7.267 0.56 79.09 94 ALA A CA 1
ATOM 704 C CA B ALA A 1 94 ? -47.114 28.580 9.002 0.44 79.35 94 ALA A CA 1
ATOM 705 C C A ALA A 1 94 ? -47.398 29.419 7.131 0.56 81.64 94 ALA A C 1
ATOM 706 C C B ALA A 1 94 ? -46.149 28.455 7.831 0.44 80.46 94 ALA A C 1
ATOM 707 O O A ALA A 1 94 ? -48.213 28.682 7.684 0.56 86.86 94 ALA A O 1
ATOM 708 O O B ALA A 1 94 ? -44.954 28.219 8.040 0.44 81.90 94 ALA A O 1
ATOM 711 N N A GLU A 1 95 ? -46.337 28.974 6.460 0.57 79.76 95 GLU A N 1
ATOM 712 N N B GLU A 1 95 ? -46.650 28.728 6.620 0.43 80.72 95 GLU A N 1
ATOM 713 C CA . GLU A 1 95 ? -46.381 27.903 5.448 1.00 78.78 95 GLU A CA 1
ATOM 714 C C . GLU A 1 95 ? -47.764 27.496 4.960 1.00 83.05 95 GLU A C 1
ATOM 715 O O . GLU A 1 95 ? -48.551 26.918 5.717 1.00 90.54 95 GLU A O 1
ATOM 721 N N . CYS A 1 96 ? -48.073 27.784 3.702 1.00 72.57 96 CYS A N 1
ATOM 722 C CA . CYS A 1 96 ? -49.388 27.504 3.141 1.00 67.80 96 CYS A CA 1
ATOM 723 C C . CYS A 1 96 ? -49.333 26.380 2.108 1.00 63.50 96 CYS A C 1
ATOM 724 O O . CYS A 1 96 ? -50.040 26.402 1.099 1.00 65.61 96 CYS A O 1
ATOM 727 N N . SER A 1 97 ? -48.493 25.377 2.364 1.00 59.53 97 SER A N 1
ATOM 728 C CA . SER A 1 97 ? -48.381 24.218 1.492 1.00 65.17 97 SER A CA 1
ATOM 729 C C . SER A 1 97 ? -47.730 23.083 2.271 1.00 66.41 97 SER A C 1
ATOM 730 O O . SER A 1 97 ? -46.983 23.321 3.222 1.00 61.13 97 SER A O 1
ATOM 733 N N . VAL A 1 98 ? -48.017 21.846 1.852 1.00 67.06 98 VAL A N 1
ATOM 734 C CA . VAL A 1 98 ? -47.447 20.652 2.470 1.00 59.69 98 VAL A CA 1
ATOM 735 C C . VAL A 1 98 ? -47.165 19.610 1.390 1.00 65.14 98 VAL A C 1
ATOM 736 O O . VAL A 1 98 ? -47.866 19.533 0.376 1.00 61.41 98 VAL A O 1
ATOM 740 N N . ASP A 1 99 ? -46.118 18.812 1.610 1.00 66.10 99 ASP A N 1
ATOM 741 C CA . ASP A 1 99 ? -45.701 17.754 0.692 1.00 60.89 99 ASP A CA 1
ATOM 742 C C . ASP A 1 99 ? -46.012 16.394 1.310 1.00 67.70 99 ASP A C 1
ATOM 743 O O . ASP A 1 99 ? -45.495 16.069 2.384 1.00 67.16 99 ASP A O 1
ATOM 748 N N . ILE A 1 100 ? -46.854 15.607 0.633 1.00 65.70 100 ILE A N 1
ATOM 749 C CA . ILE A 1 100 ? -47.309 14.308 1.119 1.00 64.83 100 ILE A CA 1
ATOM 750 C C . ILE A 1 100 ? -46.889 13.212 0.148 1.00 69.48 100 ILE A C 1
ATOM 751 O O . ILE A 1 100 ? -46.955 13.390 -1.075 1.00 60.59 100 ILE A O 1
ATOM 756 N N . GLN A 1 101 ? -46.467 12.074 0.699 1.00 68.63 101 GLN A N 1
ATOM 757 C CA . GLN A 1 101 ? -46.135 10.889 -0.081 1.00 68.83 101 GLN A CA 1
ATOM 758 C C . GLN A 1 101 ? -47.042 9.731 0.309 1.00 67.68 101 GLN A C 1
ATOM 759 O O . GLN A 1 101 ? -47.296 9.501 1.497 1.00 73.81 101 GLN A O 1
ATOM 765 N N . GLY A 1 102 ? -47.543 9.018 -0.695 1.00 66.37 102 GLY A N 1
ATOM 766 C CA . GLY A 1 102 ? -48.104 7.688 -0.511 1.00 61.01 102 GLY A CA 1
ATOM 767 C C . GLY A 1 102 ? -47.180 6.665 -1.129 1.00 68.47 102 GLY A C 1
ATOM 768 O O . GLY A 1 102 ? -46.724 6.832 -2.266 1.00 70.41 102 GLY A O 1
ATOM 769 N N . ASN A 1 103 ? -46.889 5.603 -0.376 1.00 62.53 103 ASN A N 1
ATOM 770 C CA . ASN A 1 103 ? -45.924 4.606 -0.814 1.00 71.67 103 ASN A CA 1
ATOM 771 C C . ASN A 1 103 ? -46.634 3.292 -1.150 1.00 70.76 103 ASN A C 1
ATOM 772 O O . ASN A 1 103 ? -47.862 3.240 -1.289 1.00 66.89 103 ASN A O 1
ATOM 777 N N . ASP A 1 104 ? -45.850 2.224 -1.293 1.00 77.80 104 ASP A N 1
ATOM 778 C CA . ASP A 1 104 ? -46.370 0.932 -1.730 1.00 84.65 104 ASP A CA 1
ATOM 779 C C . ASP A 1 104 ? -46.978 0.108 -0.599 1.00 80.74 104 ASP A C 1
ATOM 780 O O . ASP A 1 104 ? -47.397 -1.029 -0.846 1.00 80.57 104 ASP A O 1
ATOM 785 N N . GLN A 1 105 ? -47.041 0.635 0.625 1.00 82.53 105 GLN A N 1
ATOM 786 C CA . GLN A 1 105 ? -47.574 -0.111 1.758 1.00 77.85 105 GLN A CA 1
ATOM 787 C C . GLN A 1 105 ? -48.839 0.543 2.304 1.00 75.00 105 GLN A C 1
ATOM 788 O O . GLN A 1 105 ? -49.158 0.391 3.485 1.00 76.56 105 GLN A O 1
ATOM 794 N N . MET A 1 106 ? -49.572 1.264 1.450 1.00 69.96 106 MET A N 1
ATOM 795 C CA . MET A 1 106 ? -50.842 1.896 1.824 1.00 71.98 106 MET A CA 1
ATOM 796 C C . MET A 1 106 ? -50.645 2.898 2.957 1.00 69.62 106 MET A C 1
ATOM 797 O O . MET A 1 106 ? -51.424 2.940 3.911 1.00 78.25 106 MET A O 1
ATOM 802 N N . GLN A 1 107 ? -49.602 3.719 2.856 1.00 69.77 107 GLN A N 1
ATOM 803 C CA . GLN A 1 107 ? -49.284 4.681 3.903 1.00 72.73 107 GLN A CA 1
ATOM 804 C C . GLN A 1 107 ? -49.091 6.074 3.327 1.00 67.61 107 GLN A C 1
ATOM 805 O O . GLN A 1 107 ? -48.392 6.247 2.324 1.00 65.75 107 GLN A O 1
ATOM 811 N N . PHE A 1 108 ? -49.722 7.055 3.964 1.00 71.95 108 PHE A N 1
ATOM 812 C CA . PHE A 1 108 ? -49.297 8.440 3.857 1.00 67.30 108 PHE A CA 1
ATOM 813 C C . PHE A 1 108 ? -48.160 8.666 4.847 1.00 67.50 108 PHE A C 1
ATOM 814 O O . PHE A 1 108 ? -48.055 7.971 5.861 1.00 71.58 108 PHE A O 1
ATOM 822 N N . ASN A 1 109 ? -47.307 9.647 4.559 1.00 72.36 109 ASN A N 1
ATOM 823 C CA . ASN A 1 109 ? -46.205 9.947 5.466 1.00 66.14 109 ASN A CA 1
ATOM 824 C C . ASN A 1 109 ? -46.572 11.000 6.504 1.00 71.67 109 ASN A C 1
ATOM 825 O O . ASN A 1 109 ? -45.706 11.423 7.276 1.00 75.24 109 ASN A O 1
ATOM 830 N N . THR A 1 110 ? -47.831 11.429 6.537 1.00 69.98 110 THR A N 1
ATOM 831 C CA . THR A 1 110 ? -48.373 12.195 7.646 1.00 74.11 110 THR A CA 1
ATOM 832 C C . THR A 1 110 ? -49.801 11.734 7.895 1.00 73.40 110 THR A C 1
ATOM 833 O O . THR A 1 110 ? -50.482 11.256 6.985 1.00 72.68 110 THR A O 1
ATOM 837 N N . ASN A 1 111 ? -50.245 11.872 9.144 1.00 76.56 111 ASN A N 1
ATOM 838 C CA . ASN A 1 111 ? -51.619 11.567 9.521 1.00 79.43 111 ASN A CA 1
ATOM 839 C C . ASN A 1 111 ? -52.350 12.777 10.091 1.00 77.51 111 ASN A C 1
ATOM 840 O O . ASN A 1 111 ? -53.479 12.635 10.578 1.00 69.34 111 ASN A O 1
ATOM 845 N N . ALA A 1 112 ? -51.744 13.962 10.034 1.00 73.32 112 ALA A N 1
ATOM 846 C CA . ALA A 1 112 ? -52.372 15.175 10.541 1.00 69.14 112 ALA A CA 1
ATOM 847 C C . ALA A 1 112 ? -51.774 16.371 9.819 1.00 68.51 112 ALA A C 1
ATOM 848 O O . ALA A 1 112 ? -50.549 16.495 9.726 1.00 65.41 112 ALA A O 1
ATOM 850 N N . ILE A 1 113 ? -52.639 17.241 9.309 1.00 67.14 113 ILE A N 1
ATOM 851 C CA . ILE A 1 113 ? -52.234 18.422 8.561 1.00 68.94 113 ILE A CA 1
ATOM 852 C C . ILE A 1 113 ? -52.833 19.638 9.244 1.00 71.02 113 ILE A C 1
ATOM 853 O O . ILE A 1 113 ? -54.031 19.657 9.551 1.00 73.24 113 ILE A O 1
ATOM 858 N N . THR A 1 114 ? -52.005 20.647 9.478 1.00 74.40 114 THR A N 1
ATOM 859 C CA . THR A 1 114 ? -52.446 21.908 10.047 1.00 71.75 114 THR A CA 1
ATOM 860 C C . THR A 1 114 ? -52.399 22.979 8.973 1.00 68.11 114 THR A C 1
ATOM 861 O O . THR A 1 114 ? -51.364 23.168 8.324 1.00 72.79 114 THR A O 1
ATOM 865 N N . VAL A 1 115 ? -53.520 23.664 8.782 1.00 68.26 115 VAL A N 1
ATOM 866 C CA . VAL A 1 115 ? -53.612 24.798 7.875 1.00 76.04 115 VAL A CA 1
ATOM 867 C C . VAL A 1 115 ? -53.708 26.063 8.713 1.00 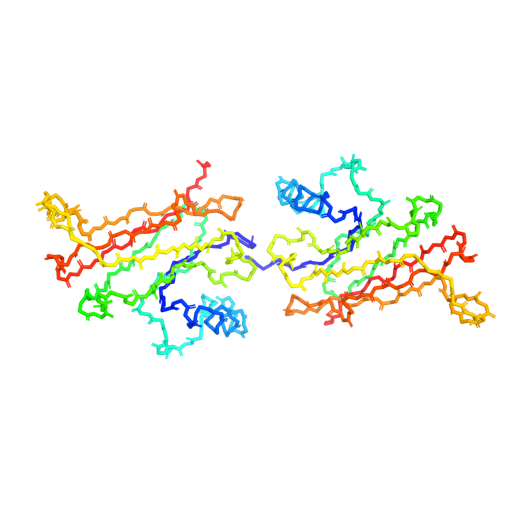81.13 115 VAL A C 1
ATOM 868 O O . VAL A 1 115 ? -54.564 26.163 9.600 1.00 84.16 115 VAL A O 1
ATOM 872 N N . ASP A 1 116 ? -52.811 27.008 8.453 1.00 81.02 116 ASP A N 1
ATOM 873 C CA . ASP A 1 116 ? -52.843 28.295 9.131 1.00 80.47 116 ASP A CA 1
ATOM 874 C C . ASP A 1 116 ? -53.936 29.156 8.508 1.00 82.97 116 ASP A C 1
ATOM 875 O O . ASP A 1 116 ? -54.165 29.100 7.298 1.00 83.76 116 ASP A O 1
ATOM 880 N N . LYS A 1 117 ? -54.628 29.949 9.336 1.00 88.95 117 LYS A N 1
ATOM 881 C CA . LYS A 1 117 ? -55.746 30.716 8.794 1.00 89.35 117 LYS A CA 1
ATOM 882 C C . LYS A 1 117 ? -55.298 32.058 8.229 1.00 87.80 117 LYS A C 1
ATOM 883 O O . LYS A 1 117 ? -56.087 32.715 7.536 1.00 90.96 117 LYS A O 1
ATOM 889 N N . SER A 1 118 ? -54.039 32.455 8.460 1.00 83.50 118 SER A N 1
ATOM 890 C CA . SER A 1 118 ? -53.478 33.565 7.698 1.00 88.24 118 SER A CA 1
ATOM 891 C C . SER A 1 118 ? -53.391 33.235 6.212 1.00 90.00 118 SER A C 1
ATOM 892 O O . SER A 1 118 ? -53.375 34.153 5.383 1.00 87.84 118 SER A O 1
ATOM 895 N N . CYS A 1 119 ? -53.335 31.947 5.865 1.00 87.88 119 CYS A N 1
ATOM 896 C CA . CYS A 1 119 ? -53.340 31.526 4.469 1.00 78.83 119 CYS A CA 1
ATOM 897 C C . CYS A 1 119 ? -54.696 31.801 3.837 1.00 72.71 119 CYS A C 1
ATOM 898 O O . CYS A 1 119 ? -55.736 31.425 4.384 1.00 80.57 119 CYS A O 1
ATOM 901 N N . LYS A 1 120 ? -54.684 32.465 2.684 1.00 73.04 120 LYS A N 1
ATOM 902 C CA . LYS A 1 120 ? -55.899 32.588 1.893 1.00 77.41 120 LYS A CA 1
ATOM 903 C C . LYS A 1 120 ? -56.156 31.349 1.049 1.00 74.55 120 LYS A C 1
ATOM 904 O O . LYS A 1 120 ? -57.312 31.069 0.713 1.00 75.22 120 LYS A O 1
ATOM 910 N N . GLN A 1 121 ? -55.106 30.595 0.720 1.00 69.25 121 GLN A N 1
ATOM 911 C CA . GLN A 1 121 ? -55.205 29.378 -0.075 1.00 74.98 121 GLN A CA 1
ATOM 912 C C . GLN A 1 121 ? -54.132 28.399 0.384 1.00 71.15 121 GLN A C 1
ATOM 913 O O . GLN A 1 121 ? -53.092 28.803 0.908 1.00 72.91 121 GLN A O 1
ATOM 919 N N . PHE A 1 122 ? -54.393 27.105 0.185 1.00 66.69 122 PHE A N 1
ATOM 920 C CA . PHE A 1 122 ? -53.519 26.046 0.679 1.00 68.28 122 PHE A CA 1
ATOM 921 C C . PHE A 1 122 ? -53.221 25.056 -0.440 1.00 67.51 122 PHE A C 1
ATOM 922 O O . PHE A 1 122 ? -54.086 24.778 -1.275 1.00 60.84 122 PHE A O 1
ATOM 930 N N . THR A 1 123 ? -52.008 24.497 -0.435 1.00 63.56 123 THR A N 1
ATOM 931 C CA . THR A 1 123 ? -51.505 23.730 -1.568 1.00 60.33 123 THR A CA 1
ATOM 932 C C . THR A 1 123 ? -51.015 22.377 -1.082 1.00 63.96 123 THR A C 1
ATOM 933 O O . THR A 1 123 ? -50.170 22.322 -0.186 1.00 67.09 123 THR A O 1
ATOM 937 N N . VAL A 1 124 ? -51.526 21.291 -1.662 1.00 56.76 124 VAL A N 1
ATOM 938 C CA . VAL A 1 124 ? -51.050 19.945 -1.343 1.00 61.72 124 VAL A CA 1
ATOM 939 C C . VAL A 1 124 ? -50.269 19.410 -2.534 1.00 56.76 124 VAL A C 1
ATOM 940 O O . VAL A 1 124 ? -50.786 19.372 -3.657 1.00 59.22 124 VAL A O 1
ATOM 944 N N . ASN A 1 125 ? -49.032 18.994 -2.291 1.00 58.29 125 ASN A N 1
ATOM 945 C CA . ASN A 1 125 ? -48.181 18.394 -3.314 1.00 60.41 125 ASN A CA 1
ATOM 946 C C . ASN A 1 125 ? -48.088 16.907 -3.000 1.00 62.03 125 ASN A C 1
ATOM 947 O O . ASN A 1 125 ? -47.353 16.497 -2.095 1.00 66.31 125 ASN A O 1
ATOM 952 N N . LEU A 1 126 ? -48.834 16.104 -3.752 1.00 59.90 126 LEU A N 1
ATOM 953 C CA . LEU A 1 126 ? -48.831 14.658 -3.585 1.00 53.57 126 LEU A CA 1
ATOM 954 C C . LEU A 1 126 ? -47.819 14.036 -4.536 1.00 57.56 126 LEU A C 1
ATOM 955 O O . LEU A 1 126 ? -47.783 14.373 -5.726 1.00 62.47 126 LEU A O 1
ATOM 960 N N . SER A 1 127 ? -47.004 13.127 -4.014 1.00 55.74 127 SER A N 1
ATOM 961 C CA . SER A 1 127 ? -46.151 12.310 -4.859 1.00 63.26 127 SER A CA 1
ATOM 962 C C . SER A 1 127 ? -46.325 10.843 -4.490 1.00 63.22 127 SER A C 1
ATOM 963 O O . SER A 1 127 ? -46.807 10.498 -3.407 1.00 58.17 127 SER A O 1
ATOM 966 N N . HIS A 1 128 ? -45.876 9.986 -5.398 1.00 66.41 128 HIS A N 1
ATOM 967 C CA . HIS A 1 128 ? -46.047 8.537 -5.310 1.00 60.17 128 HIS A CA 1
ATOM 968 C C . HIS A 1 128 ? -44.699 7.940 -5.683 1.00 66.00 128 HIS A C 1
ATOM 969 O O . HIS A 1 128 ? -44.488 7.505 -6.824 1.00 71.60 128 HIS A O 1
ATOM 976 N N . PRO A 1 129 ? -43.753 7.924 -4.748 1.00 67.86 129 PRO A N 1
ATOM 977 C CA . PRO A 1 129 ? -42.379 7.538 -5.088 1.00 69.85 129 PRO A CA 1
ATOM 978 C C . PRO A 1 129 ? -42.250 6.039 -5.303 1.00 79.93 129 PR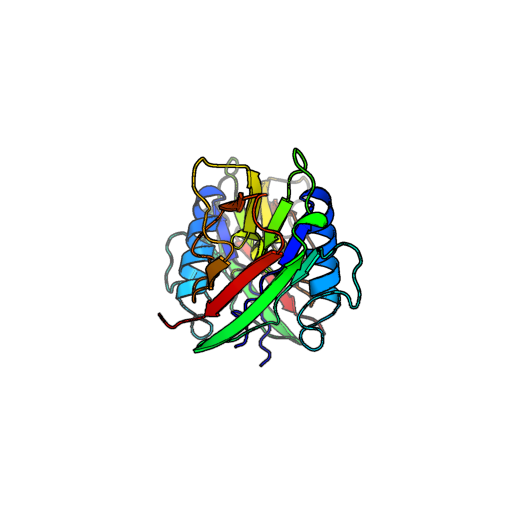O A C 1
ATOM 979 O O . PRO A 1 129 ? -43.157 5.249 -5.033 1.00 90.30 129 PRO A O 1
ATOM 983 N N A GLY A 1 130 ? -41.081 5.655 -5.804 0.78 82.55 130 GLY A N 1
ATOM 984 C CA A GLY A 1 130 ? -40.818 4.283 -6.189 0.78 82.54 130 GLY A CA 1
ATOM 985 C C A GLY A 1 130 ? -40.435 4.207 -7.655 0.78 94.05 130 GLY A C 1
ATOM 986 O O A GLY A 1 130 ? -40.426 5.226 -8.352 0.78 84.05 130 GLY A O 1
ATOM 987 N N . MET B 1 1 ? -58.623 -8.848 -12.570 1.00 80.38 1 MET B N 1
ATOM 988 C CA . MET B 1 1 ? -58.719 -9.105 -11.138 1.00 63.27 1 MET B CA 1
ATOM 989 C C . MET B 1 1 ? -58.422 -7.866 -10.299 1.00 65.67 1 MET B C 1
ATOM 990 O O . MET B 1 1 ? -59.132 -7.576 -9.335 1.00 58.87 1 MET B O 1
ATOM 995 N N . GLY B 1 2 ? -57.374 -7.147 -10.700 1.00 64.31 2 GLY B N 1
ATOM 996 C CA . GLY B 1 2 ? -56.725 -6.095 -9.941 1.00 63.17 2 GLY B CA 1
ATOM 997 C C . GLY B 1 2 ? -57.628 -5.254 -9.080 1.00 59.61 2 GLY B C 1
ATOM 998 O O . GLY B 1 2 ? -58.669 -4.798 -9.550 1.00 68.61 2 GLY B O 1
ATOM 999 N N . VAL B 1 3 ? -57.254 -5.094 -7.808 1.00 58.46 3 VAL B N 1
ATOM 1000 C CA . VAL B 1 3 ? -57.947 -4.243 -6.843 1.00 63.67 3 VAL B CA 1
ATOM 1001 C C . VAL B 1 3 ? -59.119 -4.991 -6.215 1.00 55.27 3 VAL B C 1
ATOM 1002 O O . VAL B 1 3 ? -59.484 -4.725 -5.065 1.00 68.35 3 VAL B O 1
ATOM 1006 N N . MET B 1 4 ? -59.692 -5.966 -6.925 1.00 53.95 4 MET B N 1
ATOM 1007 C CA . MET B 1 4 ? -60.925 -6.562 -6.426 1.00 54.33 4 MET B CA 1
ATOM 1008 C C . MET B 1 4 ? -60.831 -8.087 -6.338 1.00 52.21 4 MET B C 1
ATOM 1009 O O . MET B 1 4 ? -61.842 -8.787 -6.426 1.00 50.32 4 MET B O 1
ATOM 1014 N N . GLY B 1 5 ? -59.630 -8.629 -6.151 1.00 46.36 5 GLY B N 1
ATOM 1015 C CA . GLY B 1 5 ? -59.515 -10.045 -5.859 1.00 47.46 5 GLY B CA 1
ATOM 1016 C C . GLY B 1 5 ? -60.006 -10.344 -4.454 1.00 64.90 5 GLY B C 1
ATOM 1017 O O . GLY B 1 5 ? -59.953 -9.499 -3.559 1.00 55.17 5 GLY B O 1
ATOM 1018 N N . HIS B 1 6 ? -60.501 -11.565 -4.252 1.00 65.90 6 HIS B N 1
ATOM 1019 C CA . HIS B 1 6 ? -60.950 -11.990 -2.935 1.00 56.27 6 HIS B CA 1
ATOM 1020 C C . HIS B 1 6 ? -60.394 -13.366 -2.595 1.00 57.81 6 HIS B C 1
ATOM 1021 O O . HIS B 1 6 ? -60.168 -14.201 -3.476 1.00 57.64 6 HIS B O 1
ATOM 1028 N N . ASN B 1 7 ? -60.175 -13.588 -1.299 1.00 55.17 7 ASN B N 1
ATOM 1029 C CA . ASN B 1 7 ? -59.923 -14.911 -0.748 1.00 56.76 7 ASN B CA 1
ATOM 1030 C C . ASN B 1 7 ? -60.722 -15.036 0.543 1.00 59.27 7 ASN B C 1
ATOM 1031 O O . ASN B 1 7 ? -61.400 -14.097 0.971 1.00 57.07 7 ASN B O 1
ATOM 1036 N N . TRP B 1 8 ? -60.639 -16.203 1.172 1.00 59.53 8 TRP B N 1
ATOM 1037 C CA . TRP B 1 8 ? -61.347 -16.465 2.418 1.00 62.23 8 TRP B CA 1
ATOM 1038 C C . TRP B 1 8 ? -60.354 -17.064 3.397 1.00 63.85 8 TRP B C 1
ATOM 1039 O O . TRP B 1 8 ? -59.819 -18.150 3.155 1.00 65.88 8 TRP B O 1
ATOM 1050 N N . VAL B 1 9 ? -60.098 -16.350 4.488 1.00 69.55 9 VAL B N 1
ATOM 1051 C CA . VAL B 1 9 ? -59.046 -16.689 5.437 1.00 65.89 9 VAL B CA 1
ATOM 1052 C C . VAL B 1 9 ? -59.661 -16.747 6.826 1.00 70.20 9 VAL B C 1
ATOM 1053 O O . VAL B 1 9 ? -60.513 -15.920 7.171 1.00 65.39 9 VAL B O 1
ATOM 1057 N N . LEU B 1 10 ? -59.237 -17.730 7.618 1.00 76.16 10 LEU B N 1
ATOM 1058 C CA . LEU B 1 10 ? -59.794 -17.969 8.943 1.00 73.90 10 LEU B CA 1
ATOM 1059 C C . LEU B 1 10 ? -58.683 -17.969 9.980 1.00 73.83 10 LEU B C 1
ATOM 1060 O O . LEU B 1 10 ? -57.636 -18.594 9.775 1.00 72.33 10 LEU B O 1
ATOM 1065 N N . SER B 1 11 ? -58.912 -17.259 11.081 1.00 72.73 11 SER B N 1
ATOM 1066 C CA . SER B 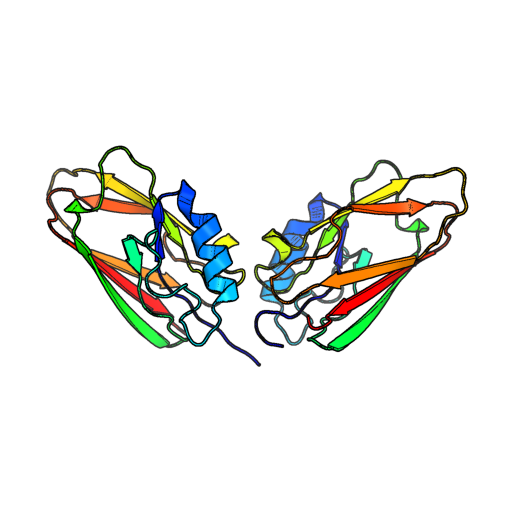1 11 ? -58.005 -17.264 12.220 1.00 80.61 11 SER B CA 1
ATOM 1067 C C . SER B 1 11 ? -58.792 -16.841 13.451 1.00 81.59 11 SER B C 1
ATOM 1068 O O . SER B 1 11 ? -59.940 -16.398 13.360 1.00 81.21 11 SER B O 1
ATOM 1071 N N . THR B 1 12 ? -58.163 -17.001 14.610 1.00 80.82 12 THR B N 1
ATOM 1072 C CA . THR B 1 12 ? -58.685 -16.389 15.822 1.00 86.98 12 THR B CA 1
ATOM 1073 C C . THR B 1 12 ? -58.758 -14.874 15.656 1.00 85.04 12 THR B C 1
ATOM 1074 O O . THR B 1 12 ? -57.980 -14.271 14.912 1.00 81.63 12 THR B O 1
ATOM 1078 N N . ALA B 1 13 ? -59.723 -14.263 16.352 1.00 84.75 13 ALA B N 1
ATOM 1079 C CA . ALA B 1 13 ? -59.919 -12.817 16.264 1.00 86.55 13 ALA B CA 1
ATOM 1080 C C . ALA B 1 13 ? -58.653 -12.039 16.599 1.00 86.00 13 ALA B C 1
ATOM 1081 O O . ALA B 1 13 ? -58.413 -10.969 16.028 1.00 86.27 13 ALA B O 1
ATOM 1083 N N . ALA B 1 14 ? -57.832 -12.557 17.513 1.00 84.61 14 ALA B N 1
ATOM 1084 C CA . ALA B 1 14 ? -56.612 -11.853 17.892 1.00 81.29 14 ALA B CA 1
ATOM 1085 C C . ALA B 1 14 ? -55.593 -11.854 16.760 1.00 79.55 14 ALA B C 1
ATOM 1086 O O . ALA B 1 14 ? -54.917 -10.845 16.525 1.00 84.67 14 ALA B O 1
ATOM 1088 N N . ASP B 1 15 ? -55.467 -12.973 16.047 1.00 84.08 15 ASP B N 1
ATOM 1089 C CA . ASP B 1 15 ? -54.462 -13.112 14.999 1.00 80.97 15 ASP B CA 1
ATOM 1090 C C . ASP B 1 15 ? -54.855 -12.470 13.669 1.00 75.57 15 ASP B C 1
ATOM 1091 O O . ASP B 1 15 ? -54.025 -12.455 12.752 1.00 77.78 15 ASP B O 1
ATOM 1096 N N . MET B 1 16 ? -56.073 -11.926 13.544 1.00 74.92 16 MET B N 1
ATOM 1097 C CA . MET B 1 16 ? -56.519 -11.381 12.261 1.00 76.43 16 MET B CA 1
ATOM 1098 C C . MET B 1 16 ? -55.628 -10.234 11.812 1.00 82.03 16 MET B C 1
ATOM 1099 O O . MET B 1 16 ? -55.204 -10.180 10.652 1.00 76.10 16 MET B O 1
ATOM 1104 N N . GLN B 1 17 ? -55.340 -9.299 12.720 1.00 86.39 17 GLN B N 1
ATOM 1105 C CA . GLN B 1 17 ? -54.556 -8.126 12.353 1.00 80.18 17 GLN B CA 1
ATOM 1106 C C . GLN B 1 17 ? -53.173 -8.523 11.855 1.00 76.55 17 GLN B C 1
ATOM 1107 O O . GLN B 1 17 ? -52.695 -8.000 10.841 1.00 79.39 17 GLN B O 1
ATOM 1113 N N . GLY B 1 18 ? -52.525 -9.463 12.543 1.00 75.94 18 GLY B N 1
ATOM 1114 C CA . GLY B 1 18 ? -51.213 -9.914 12.110 1.00 69.71 18 GLY B CA 1
ATOM 1115 C C . GLY B 1 18 ? -51.242 -10.605 10.762 1.00 74.43 18 GLY B C 1
ATOM 1116 O O . GLY B 1 18 ? -50.349 -10.408 9.934 1.00 78.44 18 GLY B O 1
ATOM 1117 N N . VAL B 1 19 ? -52.269 -11.425 10.524 1.00 75.28 19 VAL B N 1
ATOM 1118 C CA . VAL B 1 19 ? -52.362 -12.162 9.267 1.00 71.60 19 VAL B CA 1
ATOM 1119 C C . VAL B 1 19 ? -52.607 -11.210 8.102 1.00 71.06 19 VAL B C 1
ATOM 1120 O O . VAL B 1 19 ? -52.015 -11.361 7.026 1.00 75.16 19 VAL B O 1
ATOM 1124 N N . VAL B 1 20 ? -53.481 -10.219 8.294 1.00 70.27 20 VAL B N 1
ATOM 1125 C CA . VAL B 1 20 ? -53.744 -9.231 7.248 1.00 73.73 20 VAL B CA 1
ATOM 1126 C C . VAL B 1 20 ? -52.469 -8.478 6.881 1.00 73.65 20 VAL B C 1
ATOM 1127 O O . VAL B 1 20 ? -52.151 -8.297 5.699 1.00 75.20 20 VAL B O 1
ATOM 1131 N N . THR B 1 21 ? -51.715 -8.038 7.891 1.00 75.46 21 THR B N 1
ATOM 1132 C CA . THR B 1 21 ? -50.548 -7.198 7.638 1.00 76.31 21 THR B CA 1
ATOM 1133 C C . THR B 1 21 ? -49.440 -7.980 6.940 1.00 77.53 21 THR B C 1
ATOM 1134 O O . THR B 1 21 ? -48.918 -7.546 5.905 1.00 79.01 21 THR B O 1
ATOM 1138 N N . ASP B 1 22 ? -49.064 -9.136 7.491 1.00 76.96 22 ASP B N 1
ATOM 1139 C CA . ASP B 1 22 ? -48.053 -9.960 6.838 1.00 82.37 22 ASP B CA 1
ATOM 1140 C C . ASP B 1 22 ? -48.526 -10.481 5.487 1.00 79.49 22 ASP B C 1
ATOM 1141 O O . ASP B 1 22 ? -47.694 -10.832 4.642 1.00 77.84 22 ASP B O 1
ATOM 1146 N N . GLY B 1 23 ? -49.841 -10.543 5.268 1.00 75.06 23 GLY B N 1
ATOM 1147 C CA . GLY B 1 23 ? -50.343 -10.934 3.961 1.00 72.63 23 GLY B CA 1
ATOM 1148 C C . GLY B 1 23 ? -50.086 -9.881 2.900 1.00 71.79 23 GLY B C 1
ATOM 1149 O O . GLY B 1 23 ? -49.596 -10.191 1.810 1.00 71.04 23 GLY B O 1
ATOM 1150 N N . MET B 1 24 ? -50.436 -8.623 3.195 1.00 78.17 24 MET B N 1
ATOM 1151 C CA . MET B 1 24 ? -50.111 -7.521 2.292 1.00 75.79 24 MET B CA 1
ATOM 1152 C C . MET B 1 24 ? -48.625 -7.495 1.962 1.00 77.74 24 MET B C 1
ATOM 1153 O O . MET B 1 24 ? -48.239 -7.327 0.798 1.00 76.50 24 MET B O 1
ATOM 1158 N N . ALA B 1 25 ? -47.776 -7.663 2.978 1.00 71.02 25 ALA B N 1
ATOM 1159 C CA . ALA B 1 25 ? -46.335 -7.596 2.774 1.00 76.60 25 ALA B CA 1
ATOM 1160 C C . ALA B 1 25 ? -45.804 -8.784 1.983 1.00 80.59 25 ALA B C 1
ATOM 1161 O O . ALA B 1 25 ? -44.672 -8.725 1.492 1.00 83.46 25 ALA B O 1
ATOM 1163 N N . SER B 1 26 ? -46.581 -9.861 1.857 1.00 78.76 26 SER B N 1
ATOM 1164 C CA . SER B 1 26 ? -46.125 -11.031 1.116 1.00 73.12 26 SER B CA 1
ATOM 1165 C C . SER B 1 26 ? -46.383 -10.928 -0.383 1.00 71.10 26 SER B C 1
ATOM 1166 O O . SER B 1 26 ? -45.650 -11.542 -1.166 1.00 76.88 26 SER B O 1
ATOM 1169 N N . GLY B 1 27 ? -47.388 -10.158 -0.803 1.00 68.68 27 GLY B N 1
ATOM 1170 C CA . GLY B 1 27 ? -47.582 -9.831 -2.202 1.00 69.97 27 GLY B CA 1
ATOM 1171 C C . GLY B 1 27 ? -48.536 -10.752 -2.953 1.00 70.44 27 GLY B C 1
ATOM 1172 O O . GLY B 1 27 ? -48.951 -11.814 -2.484 1.00 74.18 27 GLY B O 1
ATOM 1173 N N . LEU B 1 28 ? -48.871 -10.311 -4.171 1.00 72.18 28 LEU B N 1
ATOM 1174 C CA . LEU B 1 28 ? -49.851 -11.004 -5.003 1.00 70.23 28 LEU B CA 1
ATOM 1175 C C . LEU B 1 28 ? -49.408 -12.421 -5.359 1.00 80.66 28 LEU B C 1
ATOM 1176 O O . LEU B 1 28 ? -50.240 -13.333 -5.436 1.00 82.36 28 LEU B O 1
ATOM 1181 N N . ASP B 1 29 ? -48.107 -12.627 -5.595 1.00 83.67 29 ASP B N 1
ATOM 1182 C CA . ASP B 1 29 ? -47.627 -13.949 -5.990 1.00 87.62 29 ASP B CA 1
ATOM 1183 C C . ASP B 1 29 ? -47.842 -14.991 -4.902 1.00 87.56 29 ASP B C 1
ATOM 1184 O O . ASP B 1 29 ? -47.803 -16.190 -5.192 1.00 93.06 29 ASP B O 1
ATOM 1189 N N . LYS B 1 30 ? -48.037 -14.556 -3.660 1.00 83.12 30 LYS B N 1
ATOM 1190 C CA . LYS B 1 30 ? -48.221 -15.431 -2.513 1.00 77.27 30 LYS B CA 1
ATOM 1191 C C . LYS B 1 30 ? -49.663 -15.418 -2.009 1.00 78.04 30 LYS B C 1
ATOM 1192 O O . LYS B 1 30 ? -49.923 -15.786 -0.861 1.00 79.54 30 LYS B O 1
ATOM 1198 N N . ASP B 1 31 ? -50.608 -15.011 -2.868 1.00 75.99 31 ASP B N 1
ATOM 1199 C CA . ASP B 1 31 ? -52.034 -14.910 -2.530 1.00 74.90 31 ASP B CA 1
ATOM 1200 C C . ASP B 1 31 ? -52.291 -13.976 -1.349 1.00 67.26 31 ASP B C 1
ATOM 1201 O O . ASP B 1 31 ? -53.299 -14.113 -0.649 1.00 64.27 31 ASP B O 1
ATOM 1206 N N . TYR B 1 32 ? -51.397 -13.010 -1.134 1.00 68.45 32 TYR B N 1
ATOM 1207 C CA . TYR B 1 32 ? -51.482 -12.077 -0.009 1.00 67.11 32 TYR B CA 1
ATOM 1208 C C . TYR B 1 32 ? -51.633 -12.818 1.316 1.00 65.64 32 TYR B C 1
ATOM 1209 O O . TYR B 1 32 ? -52.471 -12.482 2.154 1.00 67.00 32 TYR B O 1
ATOM 1218 N N . LEU B 1 33 ? -50.811 -13.850 1.495 1.00 65.72 33 LEU B N 1
ATOM 1219 C CA . LEU B 1 33 ? -50.702 -14.548 2.767 1.00 74.72 33 LEU B CA 1
ATOM 1220 C C . LEU B 1 33 ? -49.255 -14.933 3.030 1.00 75.99 33 LEU B C 1
ATOM 1221 O O . LEU B 1 33 ? -48.529 -15.329 2.113 1.00 78.63 33 LEU B O 1
ATOM 1226 N N . LYS B 1 34 ? -48.854 -14.810 4.288 1.00 71.93 34 LYS B N 1
ATOM 1227 C CA . LYS B 1 34 ? -47.535 -15.240 4.733 1.00 82.60 34 LYS B CA 1
ATOM 1228 C C . LYS B 1 34 ? -47.435 -16.754 4.609 1.00 83.80 34 LYS B C 1
ATOM 1229 O O . LYS B 1 34 ? -48.237 -17.468 5.226 1.00 80.14 34 LYS B O 1
ATOM 1235 N N . PRO B 1 35 ? -46.496 -17.281 3.824 1.00 86.44 35 PRO B N 1
ATOM 1236 C CA . PRO B 1 35 ? -46.422 -18.735 3.618 1.00 84.48 35 PRO B CA 1
ATOM 1237 C C . PRO B 1 35 ? -46.289 -19.492 4.931 1.00 90.59 35 PRO B C 1
ATOM 1238 O O . PRO B 1 35 ? -45.478 -19.144 5.792 1.00 88.13 35 PRO B O 1
ATOM 1242 N N . ASP B 1 36 ? -47.126 -20.522 5.085 1.00 93.07 36 ASP B N 1
ATOM 1243 C CA . ASP B 1 36 ? -47.102 -21.408 6.249 1.00 92.12 36 ASP B CA 1
ATOM 1244 C C . ASP B 1 36 ? -47.330 -20.637 7.543 1.00 87.68 36 ASP B C 1
ATOM 1245 O O . ASP B 1 36 ? -46.772 -20.976 8.590 1.00 88.44 36 ASP B O 1
ATOM 1250 N N . ASP B 1 37 ? -48.150 -19.593 7.477 1.00 83.26 37 ASP B N 1
ATOM 1251 C CA . ASP B 1 37 ? -48.532 -18.866 8.676 1.00 81.11 37 ASP B CA 1
ATOM 1252 C C . ASP B 1 37 ? -49.292 -19.805 9.599 1.00 87.66 37 ASP B C 1
ATOM 1253 O O . ASP B 1 37 ? -50.359 -20.314 9.243 1.00 86.00 37 ASP B O 1
ATOM 1258 N N . SER B 1 38 ? -48.724 -20.062 10.777 1.00 84.10 38 SER B N 1
ATOM 1259 C CA . SER B 1 38 ? -49.377 -20.962 11.720 1.00 81.82 38 SER B CA 1
ATOM 1260 C C . SER B 1 38 ? -50.732 -20.424 12.156 1.00 82.43 38 SER B C 1
ATOM 1261 O O . SER B 1 38 ? -51.619 -21.200 12.528 1.00 89.27 38 SER B O 1
ATOM 1264 N N . ARG B 1 39 ? -50.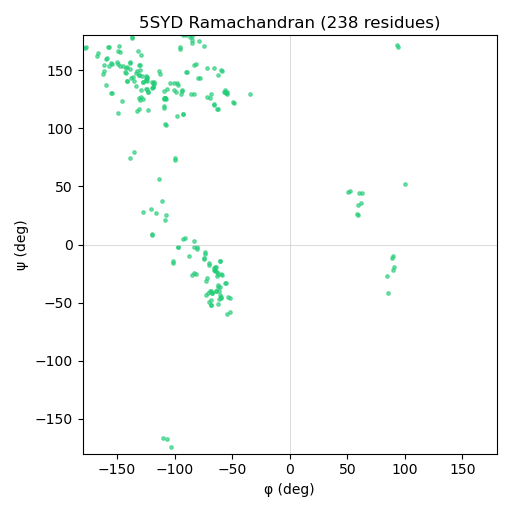917 -19.104 12.102 1.00 81.43 39 ARG B N 1
ATOM 1265 C CA . ARG B 1 39 ? -52.143 -18.494 12.593 1.00 73.55 39 ARG B CA 1
ATOM 1266 C C . ARG B 1 39 ? -53.340 -18.711 11.676 1.00 78.29 39 ARG B C 1
ATOM 1267 O O . ARG B 1 39 ? -54.470 -18.454 12.105 1.00 72.77 39 ARG B O 1
ATOM 1275 N N . VAL B 1 40 ? -53.140 -19.177 10.444 1.00 78.69 40 VAL B N 1
ATOM 1276 C CA . VAL B 1 40 ? -54.245 -19.339 9.505 1.00 79.75 40 VAL B CA 1
ATOM 1277 C C . VAL B 1 40 ? -54.767 -20.768 9.641 1.00 75.04 40 VAL B C 1
ATOM 1278 O O . VAL B 1 40 ? -54.066 -21.741 9.351 1.00 71.87 40 VAL B O 1
ATOM 1282 N N . ILE B 1 41 ? -55.994 -20.890 10.148 1.00 77.46 41 ILE B N 1
ATOM 1283 C CA . ILE B 1 41 ? -56.596 -22.202 10.359 1.00 79.73 41 ILE B CA 1
ATOM 1284 C C . ILE B 1 41 ? -56.954 -22.843 9.024 1.00 81.59 41 ILE B C 1
ATOM 1285 O O . ILE B 1 41 ? -56.739 -24.044 8.817 1.00 81.50 41 ILE B O 1
ATOM 1290 N N . ALA B 1 42 ? -57.493 -22.054 8.099 1.00 74.39 42 ALA B N 1
ATOM 1291 C CA . ALA B 1 42 ? -57.788 -22.513 6.752 1.00 72.38 42 ALA B CA 1
ATOM 1292 C C . ALA B 1 42 ? -57.876 -21.293 5.850 1.00 75.74 42 ALA B C 1
ATOM 1293 O O . ALA B 1 42 ? -58.063 -20.167 6.320 1.00 70.63 42 ALA B O 1
ATOM 1295 N N . HIS B 1 43 ? -57.729 -21.527 4.548 1.00 58.79 43 HIS B N 1
ATOM 1296 C CA . HIS B 1 43 ? -57.783 -20.430 3.594 1.00 66.71 43 HIS B CA 1
ATOM 1297 C C . HIS B 1 43 ? -58.033 -20.976 2.196 1.00 58.18 43 HIS B C 1
ATOM 1298 O O . HIS B 1 43 ? -57.586 -22.072 1.853 1.00 56.23 43 HIS B O 1
ATOM 1305 N N . THR B 1 44 ? -58.762 -20.199 1.401 1.00 54.27 44 THR B N 1
ATOM 1306 C CA . THR B 1 44 ? -58.889 -20.458 -0.022 1.00 59.80 44 THR B CA 1
ATOM 1307 C C . THR B 1 44 ? -57.739 -19.789 -0.768 1.00 61.95 44 THR B C 1
ATOM 1308 O O . THR B 1 44 ? -56.894 -19.108 -0.183 1.00 67.99 44 THR B O 1
ATOM 1312 N N . LYS B 1 45 ? -57.709 -19.971 -2.080 1.00 70.46 45 LYS B N 1
ATOM 1313 C CA . LYS B 1 45 ? -56.828 -19.151 -2.888 1.00 61.34 45 LYS B CA 1
ATOM 1314 C C . LYS B 1 45 ? -57.536 -17.841 -3.221 1.00 63.17 45 LYS B C 1
ATOM 1315 O O . LYS B 1 45 ? -58.712 -17.640 -2.912 1.00 63.18 45 LYS B O 1
ATOM 1321 N N . LEU B 1 46 ? -56.797 -16.939 -3.850 1.00 64.48 46 LEU B N 1
ATOM 1322 C CA . LEU B 1 46 ? -57.331 -15.657 -4.280 1.00 60.80 46 LEU B CA 1
ATOM 1323 C C . LEU B 1 46 ? -57.982 -15.833 -5.650 1.00 60.90 46 LEU B C 1
ATOM 1324 O O . LEU B 1 46 ? -57.366 -16.394 -6.562 1.00 67.24 46 LEU B O 1
ATOM 1329 N N . ILE B 1 47 ? -59.228 -15.373 -5.796 1.00 56.16 47 ILE B N 1
ATOM 1330 C CA . ILE B 1 47 ? -59.980 -15.602 -7.026 1.00 65.60 47 ILE B CA 1
ATOM 1331 C C . ILE B 1 47 ? -60.468 -14.284 -7.613 1.00 63.72 47 ILE B C 1
ATOM 1332 O O . ILE B 1 47 ? -60.791 -13.334 -6.893 1.00 58.79 47 ILE B O 1
ATOM 1337 N N . GLY B 1 48 ? -60.498 -14.231 -8.947 1.00 61.82 48 GLY B N 1
ATOM 1338 C CA . GLY B 1 48 ? -61.081 -13.117 -9.661 1.00 60.64 48 GLY B CA 1
ATOM 1339 C C . GLY B 1 48 ? -62.546 -13.354 -9.990 1.00 57.59 48 GLY B C 1
ATOM 1340 O O . GLY B 1 48 ? -63.130 -14.387 -9.670 1.00 64.61 48 GLY B O 1
ATOM 1341 N N . SER B 1 49 ? -63.138 -12.358 -10.647 1.00 63.01 49 SER B N 1
ATOM 1342 C CA . SER B 1 49 ? -64.525 -12.442 -11.092 1.00 67.44 49 SER B CA 1
ATOM 1343 C C . SER B 1 49 ? -64.758 -13.683 -11.948 1.00 66.36 49 SER B C 1
ATOM 1344 O O . SER B 1 49 ? -63.993 -13.971 -12.871 1.00 64.42 49 SER B O 1
ATOM 1347 N N . GLY B 1 50 ? -65.812 -14.430 -11.614 1.00 69.41 50 GLY B N 1
ATOM 1348 C CA . GLY B 1 50 ? -66.196 -15.613 -12.353 1.00 64.22 50 GLY B CA 1
ATOM 1349 C C . GLY B 1 50 ? -65.543 -16.900 -11.900 1.00 63.81 50 GLY B C 1
ATOM 1350 O O . GLY B 1 50 ? -65.970 -17.976 -12.336 1.00 68.01 50 GLY B O 1
ATOM 1351 N N . GLU B 1 51 ? -64.525 -16.827 -11.050 1.00 56.10 51 GLU B N 1
ATOM 1352 C CA . GLU B 1 51 ? -63.810 -17.997 -10.567 1.00 57.81 51 GLU B CA 1
ATOM 1353 C C . GLU B 1 51 ? -64.385 -18.426 -9.221 1.00 65.07 51 GLU B C 1
ATOM 1354 O O . GLU B 1 51 ? -65.179 -17.714 -8.602 1.00 63.04 51 GLU B O 1
ATOM 1360 N N . LYS B 1 52 ? -63.995 -19.620 -8.779 1.00 65.08 52 LYS B N 1
ATOM 1361 C CA . LYS B 1 52 ? -64.409 -20.112 -7.472 1.00 61.48 52 LYS B CA 1
ATOM 1362 C C . LYS B 1 52 ? -63.331 -21.028 -6.917 1.00 63.83 52 LYS B C 1
ATOM 1363 O O . LYS B 1 52 ? -62.520 -21.589 -7.659 1.00 65.79 52 LYS B O 1
ATOM 1369 N N . ASP B 1 53 ? -63.327 -21.165 -5.593 1.00 61.41 53 ASP B N 1
ATOM 1370 C CA . ASP B 1 53 ? -62.391 -22.055 -4.925 1.00 59.96 53 ASP B CA 1
ATOM 1371 C C . ASP B 1 53 ? -62.987 -22.460 -3.585 1.00 64.38 53 ASP B C 1
ATOM 1372 O O . ASP B 1 53 ? -63.848 -21.768 -3.033 1.00 60.28 53 ASP B O 1
ATOM 1377 N N . SER B 1 54 ? -62.532 -23.601 -3.074 1.00 61.66 54 SER B N 1
ATOM 1378 C CA . SER B 1 54 ? -63.045 -24.146 -1.827 1.00 65.17 54 SER B CA 1
ATOM 1379 C C . SER B 1 54 ? -61.905 -24.508 -0.888 1.00 62.74 54 SER B C 1
ATOM 1380 O O . SER B 1 54 ? -60.777 -24.772 -1.311 1.00 65.22 54 SER B O 1
ATOM 1383 N N . VAL B 1 55 ? -62.219 -24.503 0.405 1.00 64.03 55 VAL B N 1
ATOM 1384 C CA . VAL B 1 55 ? -61.341 -25.054 1.431 1.00 64.18 55 VAL B CA 1
ATOM 1385 C C . VAL B 1 55 ? -62.192 -25.834 2.424 1.00 64.52 55 VAL B C 1
ATOM 1386 O O . VAL B 1 55 ? -63.330 -25.452 2.721 1.00 61.45 55 VAL B O 1
ATOM 1390 N N . THR B 1 56 ? -61.643 -26.939 2.922 1.00 66.26 56 THR B N 1
ATOM 1391 C CA . THR B 1 56 ? -62.241 -27.720 3.994 1.00 64.91 56 THR B CA 1
ATOM 1392 C C . THR B 1 56 ? -61.219 -27.850 5.114 1.00 65.90 56 THR B C 1
ATOM 1393 O O . THR B 1 56 ? -60.020 -27.995 4.853 1.00 70.95 56 THR B O 1
ATOM 1397 N N . PHE B 1 57 ? -61.686 -27.783 6.361 1.00 70.16 57 PHE B N 1
ATOM 1398 C CA . PHE B 1 57 ? -60.798 -27.877 7.511 1.00 74.04 57 PHE B CA 1
ATOM 1399 C C . PHE B 1 57 ? -61.437 -28.740 8.593 1.00 75.38 57 PHE B C 1
ATOM 1400 O O . PHE B 1 57 ? -62.659 -28.899 8.651 1.00 69.91 57 PHE B O 1
ATOM 1408 N N . ASP B 1 58 ? -60.584 -29.291 9.458 1.00 78.69 58 ASP B N 1
ATOM 1409 C CA . ASP B 1 58 ? -61.054 -30.080 10.591 1.00 78.14 58 ASP B CA 1
ATOM 1410 C C . ASP B 1 58 ? -61.750 -29.183 11.605 1.00 73.65 58 ASP B C 1
ATOM 1411 O O . ASP B 1 58 ? -61.177 -28.189 12.061 1.00 85.09 58 ASP B O 1
ATOM 1416 N N . VAL B 1 59 ? -62.987 -29.535 11.966 1.00 73.27 59 VAL B N 1
ATOM 1417 C CA . VAL B 1 59 ? -63.673 -28.816 13.036 1.00 78.09 59 VAL B CA 1
ATOM 1418 C C . VAL B 1 59 ? -62.975 -29.029 14.376 1.00 79.62 59 VAL B C 1
ATOM 1419 O O . VAL B 1 59 ? -63.138 -28.218 15.294 1.00 87.29 59 VAL B O 1
ATOM 1423 N N . SER B 1 60 ? -62.170 -30.091 14.503 1.00 83.90 60 SER B N 1
ATOM 1424 C CA . SER B 1 60 ? -61.384 -30.287 15.718 1.00 84.60 60 SER B CA 1
ATOM 1425 C C . SER B 1 60 ? -60.448 -29.114 15.972 1.00 91.81 60 SER B C 1
ATOM 1426 O O . SER B 1 60 ? -60.076 -28.853 17.122 1.00 95.19 60 SER B O 1
ATOM 1429 N N . LYS B 1 61 ? -60.061 -28.397 14.915 1.00 86.86 61 LYS B N 1
ATOM 1430 C CA . LYS B 1 61 ? -59.210 -27.223 15.061 1.00 91.50 61 LYS B CA 1
ATOM 1431 C C . LYS B 1 61 ? -59.964 -26.029 15.635 1.00 90.92 61 LYS B C 1
ATOM 1432 O O . LYS B 1 61 ? -59.334 -25.010 15.939 1.00 88.35 61 LYS B O 1
ATOM 1438 N N . LEU B 1 62 ? -61.282 -26.138 15.802 1.00 88.07 62 LEU B N 1
ATOM 1439 C CA . LEU B 1 62 ? -62.097 -25.121 16.452 1.00 89.98 62 LEU B CA 1
ATOM 1440 C C . LEU B 1 62 ? -62.381 -25.532 17.889 1.00 98.80 62 LEU B C 1
ATOM 1441 O O . LEU B 1 62 ? -62.635 -26.707 18.172 1.00 99.19 62 LEU B O 1
ATOM 1446 N N . LYS B 1 63 ? -62.319 -24.562 18.798 1.00 100.81 63 LYS B N 1
ATOM 1447 C CA . LYS B 1 63 ? -62.593 -24.780 20.211 1.00 103.64 63 LYS B CA 1
ATOM 1448 C C . LYS B 1 63 ? -63.764 -23.895 20.608 1.00 107.47 63 LYS B C 1
ATOM 1449 O O . LYS B 1 63 ? -63.804 -22.717 20.237 1.00 111.92 63 LYS B O 1
ATOM 1455 N N . GLU B 1 64 ? -64.714 -24.460 21.348 1.00 108.92 64 GLU B N 1
ATOM 1456 C CA . GLU B 1 64 ? -65.895 -23.705 21.741 1.00 114.45 64 GLU B CA 1
ATOM 1457 C C . GLU B 1 64 ? -65.511 -22.563 22.677 1.00 120.80 64 GLU B C 1
ATOM 1458 O O . GLU B 1 64 ? -64.511 -22.629 23.399 1.00 119.47 64 GLU B O 1
ATOM 1464 N N . GLY B 1 65 ? -66.311 -21.498 22.645 1.00 119.96 65 GLY B N 1
ATOM 1465 C CA . GLY B 1 65 ? -66.024 -20.316 23.435 1.00 126.52 65 GLY B CA 1
ATOM 1466 C C . GLY B 1 65 ? -65.070 -19.339 22.776 1.00 124.90 65 GLY B C 1
ATOM 1467 O O . GLY B 1 65 ? -65.280 -18.123 22.838 1.00 124.01 65 GLY B O 1
ATOM 1468 N N . GLU B 1 66 ? -64.017 -19.858 22.146 1.00 118.89 66 GLU B N 1
ATOM 1469 C CA . GLU B 1 66 ? -63.065 -19.015 21.434 1.00 111.10 66 GLU B CA 1
ATOM 1470 C C . GLU B 1 66 ? -63.761 -18.289 20.285 1.00 110.06 66 GLU B C 1
ATOM 1471 O O . GLU B 1 66 ? -64.685 -18.815 19.660 1.00 113.63 66 GLU B O 1
ATOM 1477 N N . GLN B 1 67 ? -63.317 -17.061 20.011 1.00 108.20 67 GLN B N 1
ATOM 1478 C CA . GLN B 1 67 ? -63.866 -16.249 18.928 1.00 103.63 67 GLN B CA 1
ATOM 1479 C C . GLN B 1 67 ? -62.950 -16.294 17.710 1.00 95.76 67 GLN B C 1
ATOM 1480 O O . GLN B 1 67 ? -61.731 -16.132 17.834 1.00 89.20 67 GLN B O 1
ATOM 1486 N N . TYR B 1 68 ? -63.543 -16.516 16.536 1.00 91.98 68 TYR B N 1
ATOM 1487 C CA . TYR B 1 68 ? -62.814 -16.631 15.280 1.00 87.87 68 TYR B CA 1
ATOM 1488 C C . TYR B 1 68 ? -63.339 -15.627 14.258 1.00 82.76 68 TYR B C 1
ATOM 1489 O O . TYR B 1 68 ? -64.541 -15.349 14.205 1.00 74.22 68 TYR B O 1
ATOM 1498 N N . MET B 1 69 ? -62.431 -15.092 13.441 1.00 77.15 69 MET B N 1
ATOM 1499 C CA . MET B 1 69 ? -62.765 -14.134 12.395 1.00 78.39 69 MET B CA 1
ATOM 1500 C C . MET B 1 69 ? -62.416 -14.719 11.032 1.00 70.29 69 MET B C 1
ATOM 1501 O O . MET B 1 69 ? -61.385 -15.382 10.877 1.00 68.90 69 MET B O 1
ATOM 1506 N N . PHE B 1 70 ? -63.279 -14.482 10.046 1.00 70.17 70 PHE B N 1
ATOM 1507 C CA . PHE B 1 70 ? -62.946 -14.735 8.650 1.00 72.23 70 PHE B CA 1
ATOM 1508 C C . PHE B 1 70 ? -62.886 -13.413 7.892 1.00 70.69 70 PHE B C 1
ATOM 1509 O O . PHE B 1 70 ? -63.605 -12.462 8.217 1.00 59.16 70 PHE B O 1
ATOM 1517 N N . PHE B 1 71 ? -62.032 -13.357 6.872 1.00 65.51 71 PHE B N 1
ATOM 1518 C CA . PHE B 1 71 ? -61.747 -12.084 6.222 1.00 62.75 71 PHE B CA 1
ATOM 1519 C C . PHE B 1 71 ? -61.013 -12.343 4.912 1.00 59.37 71 PHE B C 1
ATOM 1520 O O . PHE B 1 71 ? -60.514 -13.443 4.664 1.00 64.31 71 PHE B O 1
ATOM 1528 N N . CYS B 1 72 ? -60.966 -11.314 4.070 1.00 58.90 72 CYS B N 1
ATOM 1529 C CA . CYS B 1 72 ? -60.106 -11.300 2.895 1.00 55.17 72 CYS B CA 1
ATOM 1530 C C . CYS B 1 72 ? -58.828 -10.530 3.199 1.00 57.96 72 CYS B C 1
ATOM 1531 O O . CYS B 1 72 ? -58.869 -9.476 3.839 1.00 63.89 72 CYS B O 1
ATOM 1534 N N . THR B 1 73 ? -57.696 -11.050 2.722 1.00 63.21 73 THR B N 1
ATOM 1535 C CA . THR B 1 73 ? -56.394 -10.437 2.959 1.00 60.99 73 THR B CA 1
ATOM 1536 C C . THR B 1 73 ? -55.922 -9.556 1.810 1.00 63.32 73 THR B C 1
ATOM 1537 O O . THR B 1 73 ? -54.836 -8.974 1.907 1.00 65.19 73 THR B O 1
ATOM 1541 N N . PHE B 1 74 ? -56.683 -9.462 0.725 1.00 59.45 74 PHE B N 1
ATOM 1542 C CA . PHE B 1 74 ? -56.317 -8.550 -0.350 1.00 62.04 74 PHE B CA 1
ATOM 1543 C C . PHE B 1 74 ? -56.202 -7.142 0.233 1.00 64.72 74 PHE B C 1
ATOM 1544 O O . PHE B 1 74 ? -57.101 -6.712 0.971 1.00 55.17 74 PHE B O 1
ATOM 1552 N N . PRO B 1 75 ? -55.110 -6.406 -0.052 1.00 61.32 75 PRO B N 1
ATOM 1553 C CA . PRO B 1 75 ? -54.828 -5.155 0.673 1.00 61.15 75 PRO B CA 1
ATOM 1554 C C . PRO B 1 75 ? -56.004 -4.200 0.777 1.00 64.31 75 PRO B C 1
ATOM 1555 O O . PRO B 1 75 ? -56.565 -3.763 -0.236 1.00 56.57 75 PRO B O 1
ATOM 1559 N N . GLY B 1 76 ? -56.375 -3.863 2.014 1.00 47.30 76 GLY B N 1
ATOM 1560 C CA . GLY B 1 76 ? -57.451 -2.937 2.271 1.00 42.92 76 GLY B CA 1
ATOM 1561 C C . GLY B 1 76 ? -58.825 -3.559 2.409 1.00 55.43 76 GLY B C 1
ATOM 1562 O O . GLY B 1 76 ? -59.723 -2.923 2.974 1.00 64.60 76 GLY B O 1
ATOM 1563 N N . HIS B 1 77 ? -59.019 -4.779 1.908 1.00 56.44 77 HIS B N 1
ATOM 1564 C CA . HIS B 1 77 ? -60.363 -5.348 1.835 1.00 59.03 77 HIS B CA 1
ATOM 1565 C C . HIS B 1 77 ? -60.917 -5.764 3.199 1.00 58.19 77 HIS B C 1
ATOM 1566 O O . HIS B 1 77 ? -62.134 -5.698 3.407 1.00 53.60 77 HIS B O 1
ATOM 1573 N N . SER B 1 78 ? -60.065 -6.187 4.139 1.00 44.21 78 SER B N 1
ATOM 1574 C CA . SER B 1 78 ? -60.573 -6.667 5.426 1.00 62.08 78 SER B CA 1
ATOM 1575 C C . SER B 1 78 ? -61.361 -5.606 6.186 1.00 58.85 78 SER B C 1
ATOM 1576 O O . SER B 1 78 ? -62.066 -5.948 7.140 1.00 70.44 78 SER B O 1
ATOM 1579 N N . ALA B 1 79 ? -61.268 -4.334 5.783 1.00 64.21 79 ALA B N 1
ATOM 1580 C CA . ALA B 1 79 ? -62.086 -3.284 6.383 1.00 60.98 79 ALA B CA 1
ATOM 1581 C C . ALA B 1 79 ? -63.562 -3.666 6.380 1.00 69.06 79 ALA B C 1
ATOM 1582 O O . ALA B 1 79 ? -64.206 -3.714 7.434 1.00 66.25 79 ALA B O 1
ATOM 1584 N N . LEU B 1 80 ? -64.122 -3.933 5.196 1.00 63.06 80 LEU B N 1
ATOM 1585 C CA . LEU B 1 80 ? -65.508 -4.379 5.114 1.00 62.62 80 LEU B CA 1
ATOM 1586 C C . LEU B 1 80 ? -65.654 -5.877 4.900 1.00 58.98 80 LEU B C 1
ATOM 1587 O O . LEU B 1 80 ? -66.738 -6.416 5.149 1.00 62.67 80 LEU B O 1
ATOM 1592 N N . MET B 1 81 ? -64.597 -6.567 4.491 1.00 64.59 81 MET B N 1
ATOM 1593 C CA . MET B 1 81 ? -64.688 -7.996 4.211 1.00 63.25 81 MET B CA 1
ATOM 1594 C C . MET B 1 81 ? -64.150 -8.785 5.401 1.00 57.49 81 MET B C 1
ATOM 1595 O O . MET B 1 81 ? -63.053 -9.345 5.388 1.00 57.48 81 MET B O 1
ATOM 1600 N N . LYS B 1 82 ? -64.964 -8.806 6.449 1.00 63.18 82 LYS B N 1
ATOM 1601 C CA . LYS B 1 82 ? -64.645 -9.541 7.659 1.00 62.73 82 LYS B CA 1
ATOM 1602 C C . LYS B 1 82 ? -65.945 -10.050 8.256 1.00 63.71 82 LYS B C 1
ATOM 1603 O O . LYS B 1 82 ? -67.039 -9.619 7.881 1.00 64.18 82 LYS B O 1
ATOM 1609 N N . GLY B 1 83 ? -65.817 -10.982 9.187 1.00 73.67 83 GLY B N 1
ATOM 1610 C CA . GLY B 1 83 ? -66.983 -11.492 9.880 1.00 68.32 83 GLY B CA 1
ATOM 1611 C C . GLY B 1 83 ? -66.564 -12.501 10.924 1.00 68.04 83 GLY B C 1
ATOM 1612 O O . GLY B 1 83 ? -65.414 -12.949 10.965 1.00 65.88 83 GLY B O 1
ATOM 1613 N N . THR B 1 84 ? -67.529 -12.865 11.764 1.00 75.88 84 THR B N 1
ATOM 1614 C CA . THR B 1 84 ? -67.304 -13.841 12.820 1.00 76.88 84 THR B CA 1
ATOM 1615 C C . THR B 1 84 ? -67.591 -15.250 12.318 1.00 72.23 84 THR B C 1
ATOM 1616 O O . THR B 1 84 ? -68.433 -15.465 11.444 1.00 74.82 84 THR B O 1
ATOM 1620 N N . LEU B 1 85 ? -66.861 -16.211 12.872 1.00 73.35 85 LEU B N 1
ATOM 1621 C CA . LEU B 1 85 ? -67.179 -17.624 12.725 1.00 79.56 85 LEU B CA 1
ATOM 1622 C C . LEU B 1 85 ? -67.162 -18.215 14.122 1.00 85.72 85 LEU B C 1
ATOM 1623 O O . LEU B 1 85 ? -66.162 -18.093 14.838 1.00 85.77 85 LEU B O 1
ATOM 1628 N N . THR B 1 86 ? -68.267 -18.843 14.509 1.00 84.05 86 THR B N 1
ATOM 1629 C CA . THR B 1 86 ? -68.463 -19.318 15.869 1.00 92.68 86 THR B CA 1
ATOM 1630 C C . THR B 1 86 ? -68.927 -20.767 15.831 1.00 88.40 86 THR B C 1
ATOM 1631 O O . THR B 1 86 ? -69.664 -21.183 14.935 1.00 83.65 86 THR B O 1
ATOM 1635 N N . LEU B 1 87 ? -68.490 -21.529 16.824 1.00 91.88 87 LEU B N 1
ATOM 1636 C CA . LEU B 1 87 ? -68.792 -22.951 16.910 1.00 91.21 87 LEU B CA 1
ATOM 1637 C C . LEU B 1 87 ? -69.968 -23.125 17.868 1.00 93.27 87 LEU B C 1
ATOM 1638 O O . LEU B 1 87 ? -69.828 -22.910 19.076 1.00 98.34 87 LEU B O 1
ATOM 1643 N N . LYS B 1 88 ? -71.123 -23.511 17.329 1.00 92.33 88 LYS B N 1
ATOM 1644 C CA . LYS B 1 88 ? -72.362 -23.644 18.086 1.00 97.39 88 LYS B CA 1
ATOM 1645 C C . LYS B 1 88 ? -73.105 -24.899 17.633 1.00 102.85 88 LYS B C 1
ATOM 1646 O O . LYS B 1 88 ? -72.759 -25.524 16.631 1.00 102.18 88 LYS B O 1
ATOM 1652 N N A GLY B 1 89 ? -74.123 -25.261 18.409 0.53 100.22 89 GLY B N 1
ATOM 1653 N N B GLY B 1 89 ? -74.155 -25.265 18.361 0.47 100.22 89 GLY B N 1
ATOM 1654 C CA A GLY B 1 89 ? -74.858 -26.484 18.170 0.53 98.10 89 GLY B CA 1
ATOM 1655 C CA B GLY B 1 89 ? -75.012 -26.359 17.921 0.47 98.18 89 GLY B CA 1
ATOM 1656 C C A GLY B 1 89 ? -76.354 -26.304 18.193 0.53 98.53 89 GLY B C 1
ATOM 1657 C C B GLY B 1 89 ? -76.412 -26.263 18.497 0.47 98.67 89 GLY B C 1
ATOM 1658 O O A GLY B 1 89 ? -76.953 -25.997 19.229 0.53 102.00 89 GLY B O 1
ATOM 1659 O O B GLY B 1 89 ? -76.761 -25.213 19.036 0.47 102.29 89 GLY B O 1
ATOM 1660 N N A ILE B 1 90 ? -76.964 -26.519 17.037 0.46 96.80 90 ILE B N 1
ATOM 1661 N N B ILE B 1 90 ? -77.240 -27.305 18.373 0.54 100.39 90 ILE B N 1
ATOM 1662 C CA A ILE B 1 90 ? -78.388 -26.297 16.841 0.46 99.02 90 ILE B CA 1
ATOM 1663 C CA B ILE B 1 90 ? -77.040 -28.467 17.500 0.54 99.28 90 ILE B CA 1
ATOM 1664 C C A ILE B 1 90 ? -79.041 -27.663 16.658 0.46 101.62 90 ILE B C 1
ATOM 1665 C C B ILE B 1 90 ? -78.364 -29.009 16.933 0.54 101.52 90 ILE B C 1
ATOM 1666 O O A ILE B 1 90 ? -78.418 -28.572 16.089 0.46 102.14 90 ILE B O 1
ATOM 1667 O O B ILE B 1 90 ? -78.362 -30.099 16.361 0.54 102.00 90 ILE B O 1
ATOM 1676 N N A PRO B 1 91 ? -80.265 -27.860 17.168 0.37 102.14 91 PRO B N 1
ATOM 1677 N N B PRO B 1 91 ? -79.488 -28.243 17.060 0.63 102.36 91 PRO B N 1
ATOM 1678 C CA A PRO B 1 91 ? -80.946 -29.163 17.085 0.37 103.20 91 PRO B CA 1
ATOM 1679 C CA B PRO B 1 91 ? -80.813 -28.887 17.130 0.63 103.47 91 PRO B CA 1
ATOM 1680 C C A PRO B 1 91 ? -80.791 -29.970 15.797 0.37 105.49 91 PRO B C 1
ATOM 1681 C C B PRO B 1 91 ? -81.127 -29.802 15.956 0.63 106.07 91 PRO B C 1
ATOM 1682 O O A PRO B 1 91 ? -80.954 -31.194 15.823 0.37 105.73 91 PRO B O 1
ATOM 1683 O O B PRO B 1 91 ? -80.935 -31.020 16.041 0.63 106.11 91 PRO B O 1
ATOM 1690 N N A GLY B 1 92 ? -80.480 -29.322 14.676 0.45 103.61 92 GLY B N 1
ATOM 1691 N N B GLY B 1 92 ? -81.637 -29.231 14.869 0.55 103.59 92 GLY B N 1
ATOM 1692 C CA A GLY B 1 92 ? -80.499 -29.999 13.392 0.45 100.36 92 GLY B CA 1
ATOM 1693 C CA B GLY B 1 92 ? -81.780 -29.971 13.631 0.55 99.44 92 GLY B CA 1
ATOM 1694 C C A GLY B 1 92 ? -79.372 -30.975 13.113 0.45 99.70 92 GLY B C 1
ATOM 1695 C C B GLY B 1 92 ? -80.489 -29.910 12.843 0.55 99.05 92 GLY B C 1
ATOM 1696 O O A GLY B 1 92 ? -79.223 -31.997 13.791 0.45 97.47 92 GLY B O 1
ATOM 1697 O O B GLY B 1 92 ? -79.487 -30.511 13.244 0.55 100.53 92 GLY B O 1
ATOM 1698 N N A GLY B 1 93 ? -78.579 -30.663 12.093 0.62 97.52 93 GLY B N 1
ATOM 1699 N N B GLY B 1 93 ? -80.496 -29.181 11.730 0.38 95.63 93 GLY B N 1
ATOM 1700 C CA A GLY B 1 93 ? -77.545 -31.545 11.576 0.62 89.00 93 GLY B CA 1
ATOM 1701 C CA B GLY B 1 93 ? -79.273 -28.869 11.010 0.38 94.06 93 GLY B CA 1
ATOM 1702 C C A GLY B 1 93 ? -76.115 -31.025 11.448 0.62 92.83 93 GLY B C 1
ATOM 1703 C C B GLY B 1 93 ? -78.307 -28.152 11.939 0.38 95.47 93 GLY B C 1
ATOM 1704 O O A GLY B 1 93 ? -75.196 -31.714 11.892 0.62 89.80 93 GLY B O 1
ATOM 1705 O O B GLY B 1 93 ? -78.783 -27.376 12.767 0.38 97.31 93 GLY B O 1
ATOM 1706 N N A ALA B 1 94 ? -75.883 -29.856 10.839 0.09 93.70 94 ALA B N 1
ATOM 1707 N N B ALA B 1 94 ? -76.983 -28.347 11.849 0.31 95.48 94 ALA B N 1
ATOM 1708 N N C ALA B 1 94 ? -75.742 -29.841 10.544 0.60 94.43 94 ALA B N 1
ATOM 1709 C CA A ALA B 1 94 ? -76.895 -28.981 10.239 0.09 93.09 94 ALA B CA 1
ATOM 1710 C CA B ALA B 1 94 ? -76.206 -29.031 10.794 0.31 94.29 94 ALA B CA 1
ATOM 1711 C CA C ALA B 1 94 ? -76.868 -29.023 10.103 0.60 94.70 94 ALA B CA 1
ATOM 1712 C C A ALA B 1 94 ? -76.324 -28.269 9.020 0.09 89.78 94 ALA B C 1
ATOM 1713 C C B ALA B 1 94 ? -76.334 -28.341 9.433 0.31 91.39 94 ALA B C 1
ATOM 1714 C C C ALA B 1 94 ? -76.519 -28.252 8.834 0.60 91.88 94 ALA B C 1
ATOM 1715 O O A ALA B 1 94 ? -76.222 -27.041 9.016 0.09 91.28 94 ALA B O 1
ATOM 1716 O O B ALA B 1 94 ? -76.917 -27.258 9.342 0.31 92.08 94 ALA B O 1
ATOM 1717 O O C ALA B 1 94 ? -76.977 -27.126 8.634 0.60 92.30 94 ALA B O 1
ATOM 1721 N N A GLU B 1 95 ? -75.972 -29.048 7.993 0.48 87.62 95 GLU B N 1
ATOM 1722 N N B GLU B 1 95 ? -75.802 -29.013 8.402 0.52 87.84 95 GLU B N 1
ATOM 1723 C CA A GLU B 1 95 ? -75.191 -28.582 6.850 0.48 84.18 95 GLU B CA 1
ATOM 1724 C CA B GLU B 1 95 ? -75.326 -28.454 7.133 0.52 84.32 95 GLU B CA 1
ATOM 1725 C C A GLU B 1 95 ? -73.792 -28.180 7.295 0.48 82.17 95 GLU B C 1
ATOM 1726 C C B GLU B 1 95 ? -73.891 -27.980 7.331 0.52 82.63 95 GLU B C 1
ATOM 1727 O O A GLU B 1 95 ? -73.616 -27.175 7.992 0.48 82.43 95 GLU B O 1
ATOM 1728 O O B GLU B 1 95 ? -73.659 -26.865 7.811 0.52 82.81 95 GLU B O 1
ATOM 1739 N N A CYS B 1 96 ? -72.791 -28.963 6.900 0.48 78.24 96 CYS B N 1
ATOM 1740 N N B CYS B 1 96 ? -72.925 -28.824 6.970 0.52 78.36 96 CYS B N 1
ATOM 1741 C CA A CYS B 1 96 ? -71.394 -28.686 7.225 0.48 74.54 96 CYS B CA 1
ATOM 1742 C CA B CYS B 1 96 ? -71.511 -28.609 7.275 0.52 74.56 96 CYS B CA 1
ATOM 1743 C C A CYS B 1 96 ? -70.678 -27.973 6.088 0.48 73.70 96 CYS B C 1
ATOM 1744 C C B CYS B 1 96 ? -70.744 -2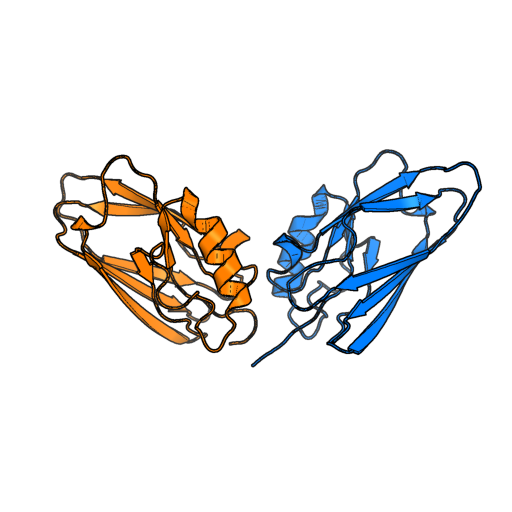8.008 6.101 0.52 73.72 96 CYS B C 1
ATOM 1745 O O A CYS B 1 96 ? -69.493 -28.213 5.839 0.48 71.34 96 CYS B O 1
ATOM 1746 O O B CYS B 1 96 ? -69.589 -28.363 5.844 0.52 71.50 96 CYS B O 1
ATOM 1751 N N . SER B 1 97 ? -71.373 -27.088 5.376 1.00 69.91 97 SER B N 1
ATOM 1752 C CA . SER B 1 97 ? -70.737 -26.339 4.307 1.00 67.19 97 SER B CA 1
ATOM 1753 C C . SER B 1 97 ? -71.496 -25.033 4.127 1.00 68.94 97 SER B C 1
ATOM 1754 O O . SER B 1 97 ? -72.679 -24.929 4.465 1.00 71.76 97 SER B O 1
ATOM 1757 N N . VAL B 1 98 ? -70.803 -24.028 3.596 1.00 67.29 98 VAL B N 1
ATOM 1758 C CA . VAL B 1 98 ? -71.411 -22.726 3.353 1.00 66.11 98 VAL B CA 1
ATOM 1759 C C . VAL B 1 98 ? -70.871 -22.151 2.049 1.00 61.07 98 VAL B C 1
ATOM 1760 O O . VAL B 1 98 ? -69.721 -22.390 1.665 1.00 63.82 98 VAL B O 1
ATOM 1764 N N . ASP B 1 99 ? -71.722 -21.394 1.361 1.00 61.28 99 ASP B N 1
ATOM 1765 C CA . ASP B 1 99 ? -71.381 -20.755 0.096 1.00 68.45 99 ASP B CA 1
ATOM 1766 C C . ASP B 1 99 ? -71.261 -19.255 0.328 1.00 68.28 99 ASP B C 1
ATOM 1767 O O . ASP B 1 99 ? -72.244 -18.604 0.697 1.00 61.33 99 ASP B O 1
ATOM 1772 N N . ILE B 1 100 ? -70.066 -18.708 0.102 1.00 67.78 100 ILE B N 1
ATOM 1773 C CA . ILE B 1 100 ? -69.787 -17.301 0.359 1.00 69.35 100 ILE B CA 1
ATOM 1774 C C . ILE B 1 100 ? -69.403 -16.621 -0.943 1.00 56.39 100 ILE B C 1
ATOM 1775 O O . ILE B 1 100 ? -68.649 -17.178 -1.749 1.00 61.04 100 ILE B O 1
ATOM 1780 N N . GLN B 1 101 ? -69.903 -15.404 -1.132 1.00 59.64 101 GLN B N 1
ATOM 1781 C CA . GLN B 1 101 ? -69.580 -14.584 -2.290 1.00 66.77 101 GLN B CA 1
ATOM 1782 C C . GLN B 1 101 ? -68.896 -13.294 -1.857 1.00 61.47 101 GLN B C 1
ATOM 1783 O O . GLN B 1 101 ? -69.328 -12.637 -0.903 1.00 60.25 101 GLN B O 1
ATOM 1789 N N . GLY B 1 102 ? -67.832 -12.937 -2.567 1.00 57.90 102 GLY B N 1
ATOM 1790 C CA . GLY B 1 102 ? -67.275 -11.592 -2.538 1.00 54.69 102 GLY B CA 1
ATOM 1791 C C . GLY B 1 102 ? -67.623 -10.902 -3.837 1.00 61.38 102 GLY B C 1
ATOM 1792 O O . GLY B 1 102 ? -67.476 -11.483 -4.917 1.00 63.63 102 GLY B O 1
ATOM 1793 N N . ASN B 1 103 ? -68.085 -9.654 -3.739 1.00 58.38 103 ASN B N 1
ATOM 1794 C CA . ASN B 1 103 ? -68.645 -8.984 -4.901 1.00 67.23 103 ASN B CA 1
ATOM 1795 C C . ASN B 1 103 ? -67.705 -7.905 -5.437 1.00 68.15 103 ASN B C 1
ATOM 1796 O O . ASN B 1 103 ? -66.525 -7.829 -5.072 1.00 59.53 103 ASN B O 1
ATOM 1801 N N . ASP B 1 104 ? -68.243 -7.071 -6.328 1.00 67.76 104 ASP B N 1
ATOM 1802 C CA . ASP B 1 104 ? -67.473 -6.054 -7.030 1.00 70.93 104 ASP B CA 1
ATOM 1803 C C . ASP B 1 104 ? -67.298 -4.779 -6.217 1.00 74.84 104 ASP B C 1
ATOM 1804 O O . ASP B 1 104 ? -66.639 -3.846 -6.690 1.00 77.26 104 ASP B O 1
ATOM 1809 N N . GLN B 1 105 ? -67.880 -4.715 -5.022 1.00 60.01 105 GLN B N 1
ATOM 1810 C CA . GLN B 1 105 ? -67.798 -3.554 -4.146 1.00 61.09 105 GLN B CA 1
ATOM 1811 C C . GLN B 1 105 ? -67.164 -3.889 -2.797 1.00 65.20 105 GLN B C 1
ATOM 1812 O O . GLN B 1 105 ? -67.513 -3.291 -1.778 1.00 62.84 105 GLN B O 1
ATOM 1818 N N . MET B 1 106 ? -66.254 -4.866 -2.776 1.00 65.19 106 MET B N 1
ATOM 1819 C CA . MET B 1 106 ? -65.459 -5.187 -1.587 1.00 62.36 106 MET B CA 1
ATOM 1820 C C . MET B 1 106 ? -66.327 -5.651 -0.417 1.00 65.39 106 MET B C 1
ATOM 1821 O O . MET B 1 106 ? -66.153 -5.210 0.721 1.00 68.75 106 MET B O 1
ATOM 1826 N N . GLN B 1 107 ? -67.288 -6.531 -0.698 1.00 66.87 107 GLN B N 1
ATOM 1827 C CA . GLN B 1 107 ? -68.202 -7.044 0.314 1.00 57.69 107 GLN B CA 1
ATOM 1828 C C . GLN B 1 107 ? -68.340 -8.559 0.223 1.00 62.92 107 GLN B C 1
ATOM 1829 O O . GLN B 1 107 ? -68.461 -9.115 -0.874 1.00 60.67 107 GLN B O 1
ATOM 1835 N N . PHE B 1 108 ? -68.315 -9.218 1.382 1.00 56.07 108 PHE B N 1
ATOM 1836 C CA . PHE B 1 108 ? -68.850 -10.566 1.528 1.00 56.80 108 PHE B CA 1
ATOM 1837 C C . PHE B 1 108 ? -70.366 -10.490 1.705 1.00 56.59 108 PHE B C 1
ATOM 1838 O O . PHE B 1 108 ? -70.908 -9.470 2.135 1.00 59.89 108 PHE B O 1
ATOM 1846 N N . ASN B 1 109 ? -71.064 -11.571 1.350 1.00 63.81 109 ASN B N 1
ATOM 1847 C CA . ASN B 1 109 ? -72.517 -11.575 1.508 1.00 62.43 109 ASN B CA 1
ATOM 1848 C C . ASN B 1 109 ? -72.980 -12.148 2.844 1.00 66.70 109 ASN B C 1
ATOM 1849 O O . ASN B 1 109 ? -74.189 -12.296 3.048 1.00 73.58 109 ASN B O 1
ATOM 1854 N N . THR B 1 110 ? -72.057 -12.478 3.747 1.00 67.06 110 THR B N 1
ATOM 1855 C CA . THR B 1 110 ? -72.378 -12.761 5.139 1.00 72.64 110 THR B CA 1
ATOM 1856 C C . THR B 1 110 ? -71.270 -12.202 6.018 1.00 73.97 110 THR B C 1
ATOM 1857 O O . THR B 1 110 ? -70.119 -12.094 5.589 1.00 74.04 110 THR B O 1
ATOM 1861 N N . ASN B 1 111 ? -71.621 -11.849 7.257 1.00 79.01 111 ASN B N 1
ATOM 1862 C CA . ASN B 1 111 ? -70.636 -11.393 8.233 1.00 79.18 111 ASN B CA 1
ATOM 1863 C C . ASN B 1 111 ? -70.579 -12.282 9.471 1.00 81.46 111 ASN B C 1
ATOM 1864 O O . ASN B 1 111 ? -69.933 -11.908 10.457 1.00 79.79 111 ASN B O 1
ATOM 1869 N N . ALA B 1 112 ? -71.251 -13.431 9.461 1.00 81.79 112 ALA B N 1
ATOM 1870 C CA . ALA B 1 112 ? -71.221 -14.336 10.604 1.00 78.74 112 ALA B CA 1
ATOM 1871 C C . ALA B 1 112 ? -71.504 -15.752 10.127 1.00 76.32 112 ALA B C 1
ATOM 1872 O O . ALA B 1 112 ? -72.482 -15.983 9.411 1.00 75.07 112 ALA B O 1
ATOM 1874 N N . ILE B 1 113 ? -70.654 -16.691 10.536 1.00 77.73 113 ILE B N 1
ATOM 1875 C CA . ILE B 1 113 ? -70.750 -18.090 10.136 1.00 77.93 113 ILE B CA 1
ATOM 1876 C C . ILE B 1 113 ? -70.847 -18.942 11.393 1.00 78.48 113 ILE B C 1
ATOM 1877 O O . ILE B 1 113 ? -70.058 -18.767 12.328 1.00 78.91 113 ILE B O 1
ATOM 1882 N N . THR B 1 114 ? -71.813 -19.856 11.418 1.00 78.06 114 THR B N 1
ATOM 1883 C CA . THR B 1 114 ? -71.965 -20.808 12.511 1.00 81.00 114 THR B CA 1
ATOM 1884 C C . THR B 1 114 ? -71.595 -22.206 12.030 1.00 72.13 114 THR B C 1
ATOM 1885 O O . THR B 1 114 ? -72.129 -22.683 11.023 1.00 75.77 114 THR B O 1
ATOM 1889 N N . VAL B 1 115 ? -70.678 -22.852 12.747 1.00 75.03 115 VAL B N 1
ATOM 1890 C CA . VAL B 1 115 ? -70.269 -24.226 12.478 1.00 79.82 115 VAL B CA 1
ATOM 1891 C C . VAL B 1 115 ? -70.829 -25.119 13.582 1.00 86.69 115 VAL B C 1
ATOM 1892 O O . VAL B 1 115 ? -70.626 -24.849 14.771 1.00 88.46 115 VAL B O 1
ATOM 1896 N N . ASP B 1 116 ? -71.558 -26.162 13.187 1.00 86.25 116 ASP B N 1
ATOM 1897 C CA . ASP B 1 116 ? -72.103 -27.148 14.116 1.00 87.24 116 ASP B CA 1
ATOM 1898 C C . ASP B 1 116 ? -70.999 -28.134 14.510 1.00 87.52 116 ASP B C 1
ATOM 1899 O O . ASP B 1 116 ? -70.167 -28.489 13.673 1.00 89.78 116 ASP B O 1
ATOM 1904 N N . LYS B 1 117 ? -70.979 -28.599 15.780 1.00 92.66 117 LYS B N 1
ATOM 1905 C CA . LYS B 1 117 ? -69.864 -29.487 16.149 1.00 95.84 117 LYS B CA 1
ATOM 1906 C C . LYS B 1 117 ? -70.120 -30.924 15.752 1.00 91.60 117 LYS B C 1
ATOM 1907 O O . LYS B 1 117 ? -69.174 -31.722 15.726 1.00 91.31 117 LYS B O 1
ATOM 1913 N N A SER B 1 118 ? -71.372 -31.291 15.466 0.58 88.22 118 SER B N 1
ATOM 1914 N N B SER B 1 118 ? -71.370 -31.289 15.455 0.42 88.24 118 SER B N 1
ATOM 1915 C CA A SER B 1 118 ? -71.615 -32.595 14.867 0.58 90.61 118 SER B CA 1
ATOM 1916 C CA B SER B 1 118 ? -71.609 -32.592 14.852 0.42 90.60 118 SER B CA 1
ATOM 1917 C C A SER B 1 118 ? -70.829 -32.762 13.576 0.58 91.22 118 SER B C 1
ATOM 1918 C C B SER B 1 118 ? -70.805 -32.761 13.572 0.42 91.18 118 SER B C 1
ATOM 1919 O O A SER B 1 118 ? -70.563 -33.896 13.165 0.58 90.83 118 SER B O 1
ATOM 1920 O O B SER B 1 118 ? -70.496 -33.895 13.191 0.42 90.75 118 SER B O 1
ATOM 1925 N N A CYS B 1 119 ? -70.438 -31.653 12.945 0.58 89.20 119 CYS B N 1
ATOM 1926 N N B CYS B 1 119 ? -70.446 -31.655 12.918 0.42 89.09 119 CYS B N 1
ATOM 1927 C CA A CYS B 1 119 ? -69.546 -31.690 11.796 0.58 83.84 119 CYS B CA 1
ATOM 1928 C CA B CYS B 1 119 ? -69.551 -31.685 11.769 0.42 83.77 119 CYS B CA 1
ATOM 1929 C C A CYS B 1 119 ? -68.152 -32.124 12.223 0.58 82.71 119 CYS B C 1
ATOM 1930 C C B CYS B 1 119 ? -68.156 -32.114 12.205 0.42 82.71 119 CYS B C 1
ATOM 1931 O O A CYS B 1 119 ? -67.552 -31.529 13.124 0.58 83.26 119 CYS B O 1
ATOM 1932 O O B CYS B 1 119 ? -67.560 -31.503 13.098 0.42 83.25 119 CYS B O 1
ATOM 1937 N N . LYS B 1 120 ? -67.635 -33.169 11.578 1.00 81.59 120 LYS B N 1
ATOM 1938 C CA . LYS B 1 120 ? -66.236 -33.516 11.773 1.00 80.55 120 LYS B CA 1
ATOM 1939 C C . LYS B 1 120 ? -65.337 -32.599 10.954 1.00 79.79 120 LYS B C 1
ATOM 1940 O O . LYS B 1 120 ? -64.184 -32.363 11.333 1.00 77.95 120 LYS B O 1
ATOM 1946 N N . GLN B 1 121 ? -65.849 -32.062 9.845 1.00 78.16 121 GLN B N 1
ATOM 1947 C CA . GLN B 1 121 ? -65.114 -31.117 9.015 1.00 76.81 121 GLN B CA 1
ATOM 1948 C C . GLN B 1 121 ? -66.104 -30.167 8.359 1.00 72.77 121 GLN B C 1
ATOM 1949 O O . GLN B 1 121 ? -67.282 -30.494 8.188 1.00 71.87 121 GLN B O 1
ATOM 1955 N N . PHE B 1 122 ? -65.611 -28.981 7.997 1.00 77.59 122 PHE B N 1
ATOM 1956 C CA . PHE B 1 122 ? -66.432 -27.899 7.469 1.00 75.12 122 PHE B CA 1
ATOM 1957 C C . PHE B 1 122 ? -65.831 -27.385 6.167 1.00 67.46 122 PHE B C 1
ATOM 1958 O O . PHE B 1 122 ? -64.607 -27.326 6.020 1.00 69.87 122 PHE B O 1
ATOM 1966 N N . THR B 1 123 ? -66.697 -26.994 5.231 1.00 68.19 123 THR B N 1
ATOM 1967 C CA . THR B 1 123 ? -66.293 -26.686 3.864 1.00 64.90 123 THR B CA 1
ATOM 1968 C C . THR B 1 123 ? -66.840 -25.329 3.450 1.00 65.35 123 THR B C 1
ATOM 1969 O O . THR B 1 123 ? -68.044 -25.080 3.556 1.00 64.80 123 THR B O 1
ATOM 1973 N N . VAL B 1 124 ? -65.951 -24.458 2.976 1.00 61.74 124 VAL B N 1
ATOM 1974 C CA . VAL B 1 124 ? -66.306 -23.128 2.494 1.00 56.90 124 VAL B CA 1
ATOM 1975 C C . VAL B 1 124 ? -66.170 -23.091 0.977 1.00 57.88 124 VAL B C 1
ATOM 1976 O O . VAL B 1 124 ? -65.105 -23.412 0.436 1.00 53.85 124 VAL B O 1
ATOM 1980 N N . ASN B 1 125 ? -67.243 -22.686 0.295 1.00 56.23 125 ASN B N 1
ATOM 1981 C CA . ASN B 1 125 ? -67.259 -22.524 -1.159 1.00 58.44 125 ASN B CA 1
ATOM 1982 C C . ASN B 1 125 ? -67.295 -21.032 -1.476 1.00 61.97 125 ASN B C 1
ATOM 1983 O O . ASN B 1 125 ? -68.347 -20.391 -1.372 1.00 57.06 125 ASN B O 1
ATOM 1988 N N . LEU B 1 126 ? -66.151 -20.485 -1.879 1.00 56.03 126 LEU B N 1
ATOM 1989 C CA . LEU B 1 126 ? -66.053 -19.078 -2.246 1.00 55.00 126 LEU B CA 1
ATOM 1990 C C . LEU B 1 126 ? -66.256 -18.917 -3.748 1.00 54.04 126 LEU B C 1
ATOM 1991 O O . LEU B 1 126 ? -65.656 -19.647 -4.542 1.00 53.88 126 LEU B O 1
ATOM 1996 N N . SER B 1 127 ? -67.106 -17.968 -4.133 1.00 51.60 127 SER B N 1
ATOM 1997 C CA . SER B 1 127 ? -67.239 -17.549 -5.521 1.00 66.53 127 SER B CA 1
ATOM 1998 C C . SER B 1 127 ? -67.197 -16.026 -5.599 1.00 70.40 127 SER B C 1
ATOM 1999 O O . SER B 1 127 ? -67.286 -15.322 -4.586 1.00 58.37 127 SER B O 1
ATOM 2002 N N . HIS B 1 128 ? -67.020 -15.522 -6.821 1.00 56.75 128 HIS B N 1
ATOM 2003 C CA . HIS B 1 128 ? -66.908 -14.086 -7.084 1.00 59.67 128 HIS B CA 1
ATOM 2004 C C . HIS B 1 128 ? -67.701 -13.769 -8.352 1.00 68.74 128 HIS B C 1
ATOM 2005 O O . HIS B 1 128 ? -67.131 -13.527 -9.419 1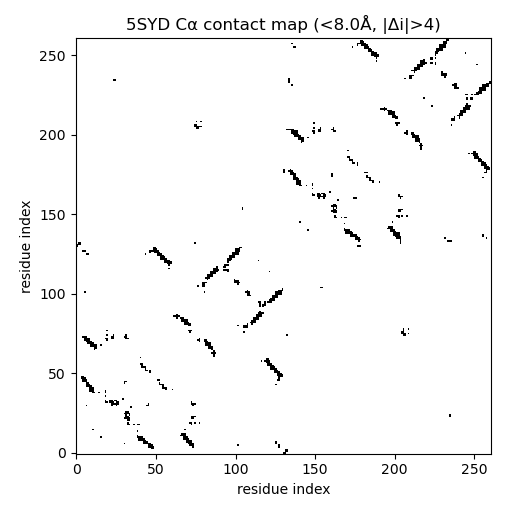.00 65.61 128 HIS B O 1
ATOM 2012 N N . PRO B 1 129 ? -69.028 -13.765 -8.260 1.00 74.41 129 PRO B N 1
ATOM 2013 C CA . PRO B 1 129 ? -69.854 -13.591 -9.462 1.00 78.31 129 PRO B CA 1
ATOM 2014 C C . PRO B 1 129 ? -69.930 -12.132 -9.895 1.00 89.01 129 PRO B C 1
ATOM 2015 O O . PRO B 1 129 ? -69.433 -11.222 -9.228 1.00 95.25 129 PRO B O 1
ATOM 2019 N N . GLY B 1 130 ? -70.583 -11.922 -11.035 1.00 95.41 130 GLY B N 1
ATOM 2020 C CA . GLY B 1 130 ? -70.789 -10.585 -11.566 1.00 109.28 130 GLY B CA 1
ATOM 2021 C C . GLY B 1 130 ? -72.065 -10.412 -12.376 1.00 118.57 130 GLY B C 1
ATOM 2022 O O . GLY B 1 130 ? -72.208 -10.998 -13.449 1.00 116.02 130 GLY B O 1
ATOM 2023 N N . ASN B 1 131 ? -72.999 -9.613 -11.861 1.00 120.48 131 ASN B N 1
ATOM 2024 C CA . ASN B 1 131 ? -72.846 -8.988 -10.551 1.00 118.97 131 ASN B CA 1
ATOM 2025 C C . ASN B 1 131 ? -73.509 -9.853 -9.484 1.00 121.84 131 ASN B C 1
ATOM 2026 O O . ASN B 1 131 ? -74.445 -10.601 -9.771 1.00 123.79 131 ASN B O 1
#

B-factor: mean 73.91, std 14.9, range [38.84, 127.69]

Radius of gyration: 21.36 Å; Cα contacts (8 Å, |Δi|>4): 609; chains: 2; bounding box: 40×67×39 Å

Solvent-accessible surface area: 12971 Å² total; per-residue (Å²): 178,60,54,76,2,0,0,0,0,0,0,33,42,97,48,20,97,28,1,7,67,47,0,21,82,28,22,87,139,111,40,19,10,85,77,147,13,113,59,24,36,9,80,1,126,32,7,21,70,54,91,166,32,61,25,86,11,53,9,101,126,16,115,96,57,68,122,12,29,0,0,0,0,6,5,3,9,15,39,82,0,89,7,67,1,61,14,124,36,103,136,84,44,60,149,44,52,42,102,1,85,0,55,96,84,9,78,12,88,37,112,63,6,81,0,5,98,62,6,168,108,3,34,0,53,1,20,4,61,100,96,27,10,26,0,0,0,0,0,0,0,30,43,89,42,32,122,23,1,22,63,45,0,37,80,28,23,82,140,98,48,31,11,95,76,148,9,110,59,27,36,9,81,2,104,17,0,6,75,63,90,150,37,63,24,72,10,61,8,86,114,10,123,115,73,86,126,10,27,0,0,0,0,19,19,6,0,19,49,83,0,89,4,56,0,44,15,127,46,117,142,64,47,33,152,47,56,41,102,0,76,0,34,61,90,7,83,22,88,40,109,61,7,84,0,15,83,68,4,168,98,3,34,0,54,1,23,4,44,64,167

Foldseek 3Di:
DDDDWWKKWKFFPVCVVVQLVCLCVVDVVQQSGDPPDVRTQWMWHIDDAPDKTKIKGFPVPDDQPTWMKMATSDPPLRVAGMATEHEEADPVDDDQEDEWEDEPPSHIPDRYHYGHPVDRMHMYMYHYYD/DPPQKWKKWKFFPVCPVVQLVCLVVVDVVVQSGDPPPVRTQWMWHIDDEPDKTKIKGFCVVPDAPTKMKMATSDPPLRVAGMATEHEDDDPCDDAQEDEWEQEPPSHIPDRYHYGYPVDRMHMYMYHYYDD

Nearest PDB structures (foldseek):
  5syd-assembly1_A  TM=1.008E+00  e=3.843E-31  Pseudomonas aeruginosa PAO1
  1xb6-assembly2_B  TM=9.965E-01  e=1.523E-14  Pseudomonas aeruginosa
  8f5k-assembly3_C  TM=9.914E-01  e=2.217E-14  Pseudomonas aeruginosa
  1i53-assembly2_B  TM=9.978E-01  e=3.657E-14  Pseudomonas aeruginosa
  6mjt-assembly2_B  TM=9.938E-01  e=1.127E-13  Pseudomonas aeruginosa PAO1

Sequence (261 aa):
MGVMGHNWVLSTAADMQGVVTDGMASGLDKDYLKPDDSRVIAHTKLIGSGEKDSVTFDVSKLKEGEQYMFFCTFPGHSALMKGTLTLKGIPGGGGAAECSVDIQGNDQMQFNTNAITVDKSCKQFTVNLSHPGMGVMGHNWVLSTAADMQGVVTDGMASGLDKDYLKPDDSRVIAHTKLIGSGEKDSVTFDVSKLKEGEQYMFFCTFPGHSALMKGTLTLKGGIIPPGGGGAAAEECCSVDIQGNDQMQFNTNAITVDKSSCCKQFTVNLSHPGN

InterPro domains:
  IPR000923 Blue (type 1) copper domain [PF00127] (21-148)
  IPR008972 Cupredoxin [G3DSA:2.60.40.420] (21-148)
  IPR008972 Cupredoxin [SSF49503] (21-147)
  IPR014068 Azurin [TIGR02695] (23-147)
  IPR014068 Azurin [cd13922] (23-147)
  IPR028871 Blue (type 1) copper protein, binding site [PS00196] (125-141)
  IPR050845 Copper-binding electron transfer protein [PTHR38439] (21-148)